Protein AF-A0AAW2C1P3-F1 (afdb_monomer_lite)

Secondary structure (DSSP, 8-state):
--SSSHHHHHHHHHTT--TT-HHHHHS-HHHHHHHHHT-----STT---HHHHHHHHHHHHHHHHHHHHHH-----TTHHHHHHHHT-EEEEES-HHHHHHHH-TTS--TTTHHHHHHHHHHHTTSSSEEEEE--TTT-HHHHHHHHHHTT-SSS----SS--TTTHHHHHHHHTT--------------

Structure (mmCIF, N/CA/C/O backbone):
data_AF-A0AAW2C1P3-F1
#
_entry.id   AF-A0AAW2C1P3-F1
#
loop_
_atom_site.group_PDB
_atom_site.id
_atom_site.type_symbol
_atom_site.label_atom_id
_atom_site.label_alt_id
_atom_site.label_comp_id
_atom_site.label_asym_id
_atom_site.label_entity_id
_atom_site.label_seq_id
_atom_site.pdbx_PDB_ins_code
_atom_site.Cartn_x
_atom_site.Cartn_y
_atom_site.Cartn_z
_atom_site.occupancy
_atom_site.B_iso_or_equiv
_atom_site.auth_seq_id
_atom_site.auth_comp_id
_atom_site.auth_asym_id
_atom_site.auth_atom_id
_atom_site.pdbx_PDB_model_num
ATOM 1 N N . MET A 1 1 ? 9.027 -5.513 -26.463 1.00 64.00 1 MET A N 1
ATOM 2 C CA . MET A 1 1 ? 7.803 -4.669 -26.302 1.00 64.00 1 MET A CA 1
ATOM 3 C C . MET A 1 1 ? 7.520 -4.222 -24.870 1.00 64.00 1 MET A C 1
ATOM 5 O O . MET A 1 1 ? 7.125 -3.085 -24.721 1.00 64.00 1 MET A O 1
ATOM 9 N N . LEU A 1 2 ? 7.693 -5.054 -23.832 1.00 79.31 2 LEU A N 1
ATOM 10 C CA . LEU A 1 2 ? 7.600 -4.607 -22.422 1.00 79.31 2 LEU A CA 1
ATOM 11 C C . LEU A 1 2 ? 8.840 -3.821 -21.956 1.00 79.31 2 LEU A C 1
ATOM 13 O O . LEU A 1 2 ? 8.875 -3.256 -20.872 1.00 79.31 2 LEU A O 1
ATOM 17 N N . ARG A 1 3 ? 9.898 -3.835 -22.764 1.00 84.75 3 ARG A N 1
ATOM 18 C CA . ARG A 1 3 ? 11.219 -3.323 -22.412 1.00 84.75 3 ARG A CA 1
ATOM 19 C C . ARG A 1 3 ? 11.803 -2.436 -23.498 1.00 84.75 3 ARG A C 1
ATOM 21 O O . ARG A 1 3 ? 12.314 -1.365 -23.209 1.00 84.75 3 ARG A O 1
ATOM 28 N N . ASP A 1 4 ? 11.689 -2.885 -24.745 1.00 80.31 4 ASP A N 1
ATOM 29 C CA . ASP A 1 4 ? 12.522 -2.361 -25.834 1.00 80.31 4 ASP A CA 1
ATOM 30 C C . ASP A 1 4 ? 11.831 -1.316 -26.721 1.00 80.31 4 ASP A C 1
ATOM 32 O O . ASP A 1 4 ? 12.511 -0.673 -27.519 1.00 80.31 4 ASP A O 1
ATOM 36 N N . CYS A 1 5 ? 10.507 -1.128 -26.611 1.00 83.44 5 CYS A N 1
ATOM 37 C CA . CYS A 1 5 ? 9.832 -0.063 -27.363 1.00 83.44 5 CYS A CA 1
ATOM 38 C C . CYS A 1 5 ? 10.083 1.303 -26.711 1.00 83.44 5 CYS A C 1
ATOM 40 O O . CYS A 1 5 ? 10.332 1.376 -25.508 1.00 83.44 5 CYS A O 1
ATOM 42 N N . SER A 1 6 ? 10.006 2.375 -27.504 1.00 81.38 6 SER A N 1
ATOM 43 C CA . SER A 1 6 ? 10.270 3.754 -27.062 1.00 81.38 6 SER A CA 1
ATOM 44 C C . SER A 1 6 ? 9.489 4.122 -25.800 1.00 81.38 6 SER A C 1
ATOM 46 O O . SER A 1 6 ? 10.079 4.566 -24.822 1.00 81.38 6 SER A O 1
ATOM 48 N N . GLU A 1 7 ? 8.188 3.838 -25.780 1.00 80.25 7 GLU A N 1
ATOM 49 C CA . GLU A 1 7 ? 7.315 4.107 -24.631 1.00 80.25 7 GLU A CA 1
ATOM 50 C C . GLU A 1 7 ? 7.774 3.375 -23.360 1.00 80.25 7 GLU A C 1
ATOM 52 O O . GLU A 1 7 ? 7.882 3.976 -22.293 1.00 80.25 7 GLU A O 1
ATOM 57 N N . SER A 1 8 ? 8.088 2.078 -23.458 1.00 85.25 8 SER A N 1
ATOM 58 C CA . SER A 1 8 ? 8.571 1.306 -22.309 1.00 85.25 8 SER A CA 1
ATOM 59 C C . SER A 1 8 ? 9.936 1.787 -21.833 1.00 85.25 8 SER A C 1
ATOM 61 O O . SER A 1 8 ? 10.147 1.870 -20.628 1.00 85.25 8 SER A O 1
ATOM 63 N N . LYS A 1 9 ? 10.852 2.133 -22.744 1.00 86.69 9 LYS A N 1
ATOM 64 C CA . LYS A 1 9 ? 12.176 2.667 -22.392 1.00 86.69 9 LYS A CA 1
ATOM 65 C C . LYS A 1 9 ? 12.064 3.952 -21.577 1.00 86.69 9 LYS A C 1
ATOM 67 O O . LYS A 1 9 ? 12.724 4.068 -20.547 1.00 86.69 9 LYS A O 1
ATOM 72 N N . GLU A 1 10 ? 11.185 4.868 -21.981 1.00 83.69 10 GLU A N 1
ATOM 73 C CA . GLU A 1 10 ? 10.928 6.089 -21.212 1.00 83.69 10 GLU A CA 1
ATOM 74 C C . GLU A 1 10 ? 10.389 5.771 -19.814 1.00 83.69 10 GLU A C 1
ATOM 76 O O . GLU A 1 10 ? 10.850 6.353 -18.834 1.00 83.69 10 GLU A O 1
ATOM 81 N N . ILE A 1 11 ? 9.483 4.801 -19.677 1.00 86.81 11 ILE A N 1
ATOM 82 C CA . ILE A 1 11 ? 8.980 4.375 -18.361 1.00 86.81 11 ILE A CA 1
ATOM 83 C C . ILE A 1 11 ? 10.114 3.808 -17.496 1.00 86.81 11 ILE A C 1
ATOM 85 O O . ILE A 1 11 ? 10.250 4.196 -16.337 1.00 86.81 11 ILE A O 1
ATOM 89 N N . TRP A 1 12 ? 10.969 2.944 -18.048 1.00 91.50 12 TRP A N 1
ATOM 90 C CA . TRP A 1 12 ? 12.109 2.381 -17.315 1.00 91.50 12 TRP A CA 1
ATOM 91 C C . TRP A 1 12 ? 13.106 3.456 -16.864 1.00 91.50 12 TRP A C 1
ATOM 93 O O . TRP A 1 12 ? 13.603 3.387 -15.738 1.00 91.50 12 TRP A O 1
ATOM 103 N N . LYS A 1 13 ? 13.319 4.492 -17.680 1.00 89.19 13 LYS A N 1
ATOM 104 C CA . LYS A 1 13 ? 14.122 5.667 -17.316 1.00 89.19 13 LYS A CA 1
ATOM 105 C C . LYS A 1 13 ? 13.522 6.450 -16.155 1.00 89.19 13 LYS A C 1
ATOM 107 O O . LYS A 1 13 ? 14.242 6.769 -15.212 1.00 89.19 13 LYS A O 1
ATOM 112 N N . HIS A 1 14 ? 12.212 6.693 -16.163 1.00 87.38 14 HIS A N 1
ATOM 113 C CA . HIS A 1 14 ? 11.527 7.338 -15.036 1.00 87.38 14 HIS A CA 1
ATOM 114 C C . HIS A 1 14 ? 11.576 6.499 -13.749 1.00 87.38 14 HIS A C 1
ATOM 116 O O . HIS A 1 14 ? 11.534 7.052 -12.654 1.00 87.38 14 HIS A O 1
ATOM 122 N N . LEU A 1 15 ? 11.702 5.173 -13.864 1.00 88.12 15 LEU A N 1
ATOM 123 C CA . LEU A 1 15 ? 11.886 4.258 -12.732 1.00 88.12 15 LEU A CA 1
ATOM 124 C C . LEU A 1 15 ? 13.350 4.138 -12.263 1.00 88.12 15 LEU A C 1
ATOM 126 O O . LEU A 1 15 ? 13.630 3.357 -11.353 1.00 88.12 15 LEU A O 1
ATOM 130 N N . GLY A 1 16 ? 14.271 4.917 -12.841 1.00 88.44 16 GLY A N 1
ATOM 131 C CA . GLY A 1 16 ? 15.668 5.005 -12.411 1.00 88.44 16 GLY A CA 1
ATOM 132 C C . GLY A 1 16 ? 16.636 4.084 -13.155 1.00 88.44 16 GLY A C 1
ATOM 133 O O . GLY A 1 16 ? 17.771 3.925 -12.711 1.00 88.44 16 GLY A O 1
ATOM 134 N N . ILE A 1 17 ? 16.227 3.474 -14.273 1.00 91.31 17 ILE A N 1
ATOM 135 C CA . ILE A 1 17 ? 17.124 2.678 -15.121 1.00 91.31 17 ILE A CA 1
ATOM 136 C C . ILE A 1 17 ? 17.737 3.573 -16.210 1.00 91.31 17 ILE A C 1
ATOM 138 O O . ILE A 1 17 ? 17.000 4.057 -17.069 1.00 91.31 17 ILE A O 1
ATOM 142 N N . PRO A 1 18 ? 19.068 3.780 -16.233 1.00 86.62 18 PRO A N 1
ATOM 143 C CA . PRO A 1 18 ? 19.718 4.568 -17.278 1.00 86.62 18 PRO A CA 1
ATOM 144 C C . PRO A 1 18 ? 19.485 3.961 -18.664 1.00 86.62 18 PRO A C 1
ATOM 146 O O . PRO A 1 18 ? 19.516 2.737 -18.819 1.00 86.62 18 PRO A O 1
ATOM 149 N N . MET A 1 19 ? 19.291 4.804 -19.679 1.00 82.44 19 MET A N 1
ATOM 150 C CA . MET A 1 19 ? 19.052 4.352 -21.058 1.00 82.44 19 MET A CA 1
ATOM 151 C C . MET A 1 19 ? 20.266 3.622 -21.643 1.00 82.44 19 MET A C 1
ATOM 153 O O . MET A 1 19 ? 20.125 2.773 -22.522 1.00 82.44 19 MET A O 1
ATOM 157 N N . GLU A 1 20 ? 21.451 3.910 -21.113 1.00 82.75 20 GLU A N 1
ATOM 158 C CA . GLU A 1 20 ? 22.727 3.304 -21.480 1.00 82.75 20 GLU A CA 1
ATOM 159 C C . GLU A 1 20 ? 22.923 1.921 -20.839 1.00 82.75 20 GLU A C 1
ATOM 161 O O . GLU A 1 20 ? 23.919 1.250 -21.116 1.00 82.75 20 GLU A O 1
ATOM 166 N N . ASN A 1 21 ? 21.997 1.463 -19.984 1.00 84.50 21 ASN A N 1
ATOM 167 C CA . ASN A 1 21 ? 22.099 0.167 -19.321 1.00 84.50 21 ASN A CA 1
ATOM 168 C C . ASN A 1 21 ? 21.859 -0.985 -20.308 1.00 84.50 21 ASN A C 1
ATOM 170 O O . ASN A 1 21 ? 20.784 -1.591 -20.367 1.00 84.50 21 ASN A O 1
ATOM 174 N N . SER A 1 22 ? 22.909 -1.310 -21.061 1.00 80.31 22 SER A N 1
ATOM 175 C CA . SER A 1 22 ? 22.908 -2.358 -22.076 1.00 80.31 22 SER A CA 1
ATOM 176 C C . SER A 1 22 ? 22.446 -3.693 -21.499 1.00 80.31 22 SER A C 1
ATOM 178 O O . SER A 1 22 ? 21.582 -4.343 -22.079 1.00 80.31 22 SER A O 1
ATOM 180 N N . SER A 1 23 ? 22.917 -4.070 -20.305 1.00 84.69 23 SER A N 1
ATOM 181 C CA . SER A 1 23 ? 22.533 -5.336 -19.663 1.00 84.69 23 SER A CA 1
ATOM 182 C C . SER A 1 23 ? 21.023 -5.445 -19.409 1.00 84.69 23 SER A C 1
ATOM 184 O O . SER A 1 23 ? 20.433 -6.521 -19.547 1.00 84.69 23 SER A O 1
ATOM 186 N N . PHE A 1 24 ? 20.373 -4.321 -19.093 1.00 88.56 24 PHE A N 1
ATOM 187 C CA . PHE A 1 24 ? 18.939 -4.283 -18.861 1.00 88.56 24 PHE A CA 1
ATOM 188 C C . PHE A 1 24 ? 18.173 -4.463 -20.169 1.00 88.56 24 PHE A C 1
ATOM 190 O O . PHE A 1 24 ? 17.288 -5.309 -20.223 1.00 88.56 24 PHE A O 1
ATOM 197 N N . PHE A 1 25 ? 18.530 -3.723 -21.223 1.00 88.62 25 PHE A N 1
ATOM 198 C CA . PHE A 1 25 ? 17.775 -3.703 -22.483 1.00 88.62 25 PHE A CA 1
ATOM 199 C C . PHE A 1 25 ? 18.151 -4.807 -23.484 1.00 88.62 25 PHE A C 1
ATOM 201 O O . PHE A 1 25 ? 17.378 -5.057 -24.405 1.00 88.62 25 PHE A O 1
ATOM 208 N N . SER A 1 26 ? 19.293 -5.482 -23.320 1.00 86.19 26 SER A N 1
ATOM 209 C CA . SER A 1 26 ? 19.779 -6.495 -24.276 1.00 86.19 26 SER A CA 1
ATOM 210 C C . SER A 1 26 ? 19.689 -7.946 -23.791 1.00 86.19 26 SER A C 1
ATOM 212 O O . SER A 1 26 ? 19.782 -8.853 -24.612 1.00 86.19 26 SER A O 1
ATOM 214 N N . SER A 1 27 ? 19.476 -8.192 -22.492 1.00 87.19 27 SER A N 1
ATOM 215 C CA . SER A 1 27 ? 19.386 -9.557 -21.942 1.00 87.19 27 SER A CA 1
ATOM 216 C C . SER A 1 27 ? 18.190 -10.340 -22.496 1.00 87.19 27 SER A C 1
ATOM 218 O O . SER A 1 27 ? 17.183 -9.754 -22.899 1.00 87.19 27 SER A O 1
ATOM 220 N N . ASP A 1 28 ? 18.248 -11.671 -22.495 1.00 91.38 28 ASP A N 1
ATOM 221 C CA . ASP A 1 28 ? 17.075 -12.481 -22.825 1.00 91.38 28 ASP A CA 1
ATOM 222 C C . ASP A 1 28 ? 15.962 -12.301 -21.774 1.00 91.38 28 ASP A C 1
ATOM 224 O O . ASP A 1 28 ? 16.207 -11.892 -20.636 1.00 91.38 28 ASP A O 1
ATOM 228 N N . LEU A 1 29 ? 14.714 -12.577 -22.164 1.00 86.88 29 LEU A N 1
ATOM 229 C CA . LEU A 1 29 ? 13.544 -12.312 -21.322 1.00 86.88 29 LEU A CA 1
ATOM 230 C C . LEU A 1 29 ? 13.585 -13.081 -19.994 1.00 86.88 29 LEU A C 1
ATOM 232 O O . LEU A 1 29 ? 13.185 -12.531 -18.967 1.00 86.88 29 LEU A O 1
ATOM 236 N N . HIS A 1 30 ? 14.052 -14.331 -20.009 1.00 89.19 30 HIS A N 1
ATOM 237 C CA . HIS A 1 30 ? 14.067 -15.178 -18.821 1.00 89.19 30 HIS A CA 1
ATOM 238 C C . HIS A 1 30 ? 15.084 -14.655 -17.806 1.00 89.19 30 HIS A C 1
ATOM 240 O O . HIS A 1 30 ? 14.726 -14.366 -16.663 1.00 89.19 30 HIS A O 1
ATOM 246 N N . THR A 1 31 ? 16.321 -14.425 -18.243 1.00 90.12 31 THR A N 1
ATOM 247 C CA . THR A 1 31 ? 17.377 -13.821 -17.423 1.00 90.12 31 THR A CA 1
ATOM 248 C C . THR A 1 31 ? 16.970 -12.437 -16.921 1.00 90.12 31 THR A C 1
ATOM 250 O O . THR A 1 31 ? 17.190 -12.101 -15.756 1.00 90.12 31 THR A O 1
ATOM 253 N N . TRP A 1 32 ? 16.329 -11.631 -17.771 1.00 92.94 32 TRP A N 1
ATOM 254 C CA . TRP A 1 32 ? 15.865 -10.293 -17.412 1.00 92.94 32 TRP A CA 1
ATOM 255 C C . TRP A 1 32 ? 14.810 -10.316 -16.303 1.00 92.94 32 TRP A C 1
ATOM 257 O O . TRP A 1 32 ? 14.924 -9.550 -15.343 1.00 92.94 32 TRP A O 1
ATOM 267 N N . LEU A 1 33 ? 13.810 -11.196 -16.397 1.00 91.19 33 LEU A N 1
ATOM 268 C CA . LEU A 1 33 ? 12.781 -11.342 -15.365 1.00 91.19 33 LEU A CA 1
ATOM 269 C C . LEU A 1 33 ? 13.384 -11.848 -14.054 1.00 91.19 33 LEU A C 1
ATOM 271 O O . LEU A 1 33 ? 13.194 -11.211 -13.019 1.00 91.19 33 LEU A O 1
ATOM 275 N N . THR A 1 34 ? 14.156 -12.934 -14.098 1.00 91.38 34 THR A N 1
ATOM 276 C CA . THR A 1 34 ? 14.734 -13.567 -12.904 1.00 91.38 34 THR A CA 1
ATOM 277 C C . THR A 1 34 ? 15.647 -12.605 -12.145 1.00 91.38 34 THR A C 1
ATOM 279 O O . THR A 1 34 ? 15.490 -12.409 -10.938 1.00 91.38 34 THR A O 1
ATOM 282 N N . ASN A 1 35 ? 16.541 -11.913 -12.855 1.00 90.38 35 ASN A N 1
ATOM 283 C CA . ASN A 1 35 ? 17.495 -10.999 -12.230 1.00 90.38 35 ASN A CA 1
ATOM 284 C C . ASN A 1 35 ? 16.830 -9.771 -11.605 1.00 90.38 35 ASN A C 1
ATOM 286 O O . ASN A 1 35 ? 17.317 -9.257 -10.601 1.00 90.38 35 ASN A O 1
ATOM 290 N N . ASN A 1 36 ? 15.750 -9.256 -12.191 1.00 92.25 36 ASN A N 1
ATOM 291 C CA . ASN A 1 36 ? 15.087 -8.063 -11.667 1.00 92.25 36 ASN A CA 1
ATOM 292 C C . ASN A 1 36 ? 14.041 -8.390 -10.594 1.00 92.25 36 ASN A C 1
ATOM 294 O O . ASN A 1 36 ? 13.917 -7.633 -9.632 1.00 92.25 36 ASN A O 1
ATOM 298 N N . ALA A 1 37 ? 13.367 -9.538 -10.687 1.00 91.25 37 ALA A N 1
ATOM 299 C CA . ALA A 1 37 ? 12.419 -10.006 -9.675 1.00 91.25 37 ALA A CA 1
ATOM 300 C C . ALA A 1 37 ? 13.095 -10.456 -8.363 1.00 91.25 37 ALA A C 1
ATOM 302 O O . ALA A 1 37 ? 12.446 -10.487 -7.320 1.00 91.25 37 ALA A O 1
ATOM 303 N N . ALA A 1 38 ? 14.396 -10.762 -8.380 1.00 90.69 38 ALA A N 1
ATOM 304 C CA . ALA A 1 38 ? 15.151 -11.151 -7.184 1.00 90.69 38 ALA A CA 1
ATOM 305 C C . ALA A 1 38 ? 15.861 -9.978 -6.471 1.00 90.69 38 ALA A C 1
ATOM 307 O O . ALA A 1 38 ? 16.371 -10.132 -5.361 1.00 90.69 38 ALA A O 1
ATOM 308 N N . LYS A 1 39 ? 15.910 -8.788 -7.079 1.00 89.25 39 LYS A N 1
ATOM 309 C CA . LYS A 1 39 ? 16.684 -7.644 -6.567 1.00 89.25 39 LYS A CA 1
ATOM 310 C C . LYS A 1 39 ? 15.947 -6.902 -5.446 1.00 89.25 39 LYS A C 1
ATOM 312 O O . LYS A 1 39 ? 14.962 -6.204 -5.679 1.00 89.25 39 LYS A O 1
ATOM 317 N N . ASN A 1 40 ? 16.487 -6.977 -4.229 1.00 90.31 40 ASN A N 1
ATOM 318 C CA . ASN A 1 40 ? 15.988 -6.249 -3.050 1.00 90.31 40 ASN A CA 1
ATOM 319 C C . ASN A 1 40 ? 16.476 -4.790 -2.941 1.00 90.31 40 ASN A C 1
ATOM 321 O O . ASN A 1 40 ? 16.152 -4.110 -1.974 1.00 90.31 40 ASN A O 1
ATOM 325 N N . GLN A 1 41 ? 17.253 -4.299 -3.906 1.00 90.56 41 GLN A N 1
ATOM 326 C CA . GLN A 1 41 ? 17.814 -2.949 -3.870 1.00 90.56 41 GLN A CA 1
ATOM 327 C C . GLN A 1 41 ? 16.737 -1.870 -4.042 1.00 90.56 41 GLN A C 1
ATOM 329 O O . GLN A 1 41 ? 15.812 -2.040 -4.830 1.00 90.56 41 GLN A O 1
ATOM 334 N N . VAL A 1 42 ? 16.888 -0.730 -3.369 1.00 89.69 42 VAL A N 1
ATOM 335 C CA . VAL A 1 42 ? 16.104 0.485 -3.636 1.00 89.69 42 VAL A CA 1
ATOM 336 C C . VAL A 1 42 ? 16.862 1.329 -4.666 1.00 89.69 42 VAL A C 1
ATOM 338 O O . VAL A 1 42 ? 17.983 1.750 -4.397 1.00 89.69 42 VAL A O 1
ATOM 341 N N . ILE A 1 43 ? 16.289 1.525 -5.860 1.00 87.81 43 ILE A N 1
ATOM 342 C CA . ILE A 1 43 ? 16.936 2.287 -6.951 1.00 87.81 43 ILE A CA 1
ATOM 343 C C . ILE A 1 43 ? 16.705 3.794 -6.798 1.00 87.81 43 ILE A C 1
ATOM 345 O O . ILE A 1 43 ? 17.635 4.580 -6.944 1.00 87.81 43 ILE A O 1
ATOM 349 N N . LEU A 1 44 ? 15.471 4.197 -6.493 1.00 85.06 44 LEU A N 1
ATOM 350 C CA . LEU A 1 44 ? 15.092 5.594 -6.286 1.00 85.06 44 LEU A CA 1
ATOM 351 C C . LEU A 1 44 ? 14.786 5.839 -4.809 1.00 85.06 44 LEU A C 1
ATOM 353 O O . LEU A 1 44 ? 14.114 5.034 -4.165 1.00 85.06 44 LEU A O 1
ATOM 357 N N . HIS A 1 45 ? 15.248 6.969 -4.275 1.00 80.81 45 HIS A N 1
ATOM 358 C CA . HIS A 1 45 ? 14.969 7.363 -2.895 1.00 80.81 45 HIS A CA 1
ATOM 359 C C . HIS A 1 45 ? 13.449 7.439 -2.647 1.00 80.81 45 HIS A C 1
ATOM 361 O O . HIS A 1 45 ? 12.714 7.953 -3.488 1.00 80.81 45 HIS A O 1
ATOM 367 N N . ASN A 1 46 ? 12.967 6.937 -1.504 1.00 77.00 46 ASN A N 1
ATOM 368 C CA . ASN A 1 46 ? 11.536 6.819 -1.163 1.00 77.00 46 ASN A CA 1
ATOM 369 C C . ASN A 1 46 ? 10.701 5.891 -2.079 1.00 77.00 46 ASN A C 1
ATOM 371 O O . ASN A 1 46 ? 9.477 6.053 -2.175 1.00 77.00 46 ASN A O 1
ATOM 375 N N . HIS A 1 47 ? 11.320 4.934 -2.781 1.00 77.44 47 HIS A N 1
ATOM 376 C CA . HIS A 1 47 ? 10.611 3.872 -3.510 1.00 77.44 47 HIS A CA 1
ATOM 377 C C . HIS A 1 47 ? 10.712 2.513 -2.790 1.00 77.44 47 HIS A C 1
ATOM 379 O O . HIS A 1 47 ? 11.694 2.264 -2.089 1.00 77.44 47 HIS A O 1
ATOM 385 N N . PRO A 1 48 ? 9.731 1.605 -2.984 1.00 84.38 48 PRO A N 1
ATOM 386 C CA . PRO A 1 48 ? 9.837 0.219 -2.529 1.00 84.38 48 PRO A CA 1
ATOM 387 C C . PRO A 1 48 ? 11.038 -0.518 -3.152 1.00 84.38 48 PRO A C 1
ATOM 389 O O . PRO A 1 48 ? 11.572 -0.068 -4.173 1.00 84.38 48 PRO A O 1
ATOM 392 N N . PRO A 1 49 ? 11.430 -1.688 -2.605 1.00 89.00 49 PRO A N 1
ATOM 393 C CA . PRO A 1 49 ? 12.457 -2.538 -3.204 1.00 89.00 49 PRO A CA 1
ATOM 394 C C . PRO A 1 49 ? 12.188 -2.817 -4.686 1.00 89.00 49 PRO A C 1
ATOM 396 O O . PRO A 1 49 ? 11.043 -3.046 -5.088 1.00 89.00 49 PRO A O 1
ATOM 399 N N . TRP A 1 50 ? 13.251 -2.848 -5.490 1.00 92.56 50 TRP A N 1
ATOM 400 C CA . TRP A 1 50 ? 13.180 -2.931 -6.948 1.00 92.56 50 TRP A CA 1
ATOM 401 C C . TRP A 1 50 ? 12.333 -4.096 -7.433 1.00 92.56 50 TRP A C 1
ATOM 403 O O . TRP A 1 50 ? 11.508 -3.890 -8.311 1.00 92.56 50 TRP A O 1
ATOM 413 N N . LYS A 1 51 ? 12.446 -5.283 -6.831 1.00 88.88 51 LYS A N 1
ATOM 414 C CA . LYS A 1 51 ? 11.604 -6.433 -7.188 1.00 88.88 51 LYS A CA 1
ATOM 415 C C . LYS A 1 51 ? 10.103 -6.125 -7.183 1.00 88.88 51 LYS A C 1
ATOM 417 O O . LYS A 1 51 ? 9.377 -6.618 -8.039 1.00 88.88 51 LYS A O 1
ATOM 422 N N . ILE A 1 52 ? 9.636 -5.292 -6.251 1.00 86.25 52 ILE A N 1
ATOM 423 C CA . ILE A 1 52 ? 8.224 -4.912 -6.147 1.00 86.25 52 ILE A CA 1
ATOM 424 C C . ILE A 1 52 ? 7.881 -3.951 -7.281 1.00 86.25 52 ILE A C 1
ATOM 426 O O . ILE A 1 52 ? 6.931 -4.193 -8.024 1.00 86.25 52 ILE A O 1
ATOM 430 N N . VAL A 1 53 ? 8.686 -2.899 -7.447 1.00 87.69 53 VAL A N 1
ATOM 431 C CA . VAL A 1 53 ? 8.507 -1.886 -8.499 1.00 87.69 53 VAL A CA 1
ATOM 432 C C . VAL A 1 53 ? 8.549 -2.526 -9.888 1.00 87.69 53 VAL A C 1
ATOM 434 O O . VAL A 1 53 ? 7.681 -2.269 -10.717 1.00 87.69 53 VAL A O 1
ATOM 437 N N . PHE A 1 54 ? 9.519 -3.406 -10.120 1.00 92.56 54 PHE A N 1
ATOM 438 C CA . PHE A 1 54 ? 9.733 -4.126 -11.365 1.00 92.56 54 PHE A CA 1
ATOM 439 C C . PHE A 1 54 ? 8.536 -4.999 -11.735 1.00 92.56 54 PHE A C 1
ATOM 441 O O . PHE A 1 54 ? 8.015 -4.874 -12.841 1.00 92.56 54 PHE A O 1
ATOM 448 N N . MET A 1 55 ? 8.062 -5.845 -10.814 1.00 89.19 55 MET A N 1
ATOM 449 C CA . MET A 1 55 ? 6.931 -6.736 -11.090 1.00 89.19 55 MET A CA 1
ATOM 450 C C . MET A 1 55 ? 5.653 -5.954 -11.412 1.00 89.19 55 MET A C 1
ATOM 452 O O . MET A 1 55 ? 4.936 -6.304 -12.352 1.00 89.19 55 MET A O 1
ATOM 456 N N . HIS A 1 56 ? 5.405 -4.849 -10.702 1.00 84.94 56 HIS A N 1
ATOM 457 C CA . HIS A 1 56 ? 4.271 -3.969 -10.992 1.00 84.94 56 HIS A CA 1
ATOM 458 C C . HIS A 1 56 ? 4.424 -3.257 -12.340 1.00 84.94 56 HIS A C 1
ATOM 460 O O . HIS A 1 56 ? 3.464 -3.194 -13.107 1.00 84.94 56 HIS A O 1
ATOM 466 N N . ALA A 1 57 ? 5.622 -2.763 -12.664 1.00 88.75 57 ALA A N 1
ATOM 467 C CA . ALA A 1 57 ? 5.903 -2.126 -13.946 1.00 88.75 57 ALA A CA 1
ATOM 468 C C . ALA A 1 57 ? 5.703 -3.097 -15.120 1.00 88.75 57 ALA A C 1
ATOM 470 O O . ALA A 1 57 ? 5.026 -2.748 -16.086 1.00 88.75 57 ALA A O 1
ATOM 471 N N . VAL A 1 58 ? 6.205 -4.335 -15.023 1.00 88.75 58 VAL A N 1
ATOM 472 C CA . VAL A 1 58 ? 5.994 -5.380 -16.043 1.00 88.75 58 VAL A CA 1
ATOM 473 C C . VAL A 1 58 ? 4.504 -5.668 -16.232 1.00 88.75 58 VAL A C 1
ATOM 475 O O . VAL A 1 58 ? 4.026 -5.695 -17.369 1.00 88.75 58 VAL A O 1
ATOM 478 N N . TRP A 1 59 ? 3.755 -5.841 -15.138 1.00 83.94 59 TRP A N 1
ATOM 479 C CA . TRP A 1 59 ? 2.316 -6.095 -15.201 1.00 83.94 59 TRP A CA 1
ATOM 480 C C . TRP A 1 59 ? 1.543 -4.930 -15.831 1.00 83.94 59 TRP A C 1
ATOM 482 O O . TRP A 1 59 ? 0.705 -5.154 -16.705 1.00 83.94 59 TRP A O 1
ATOM 492 N N . LEU A 1 60 ? 1.842 -3.684 -15.451 1.00 80.75 60 LEU A N 1
ATOM 493 C CA . LEU A 1 60 ? 1.154 -2.502 -15.981 1.00 80.75 60 LEU A CA 1
ATOM 494 C C . LEU A 1 60 ? 1.491 -2.240 -17.448 1.00 80.75 60 LEU A C 1
ATOM 496 O O . LEU A 1 60 ? 0.587 -1.924 -18.222 1.00 80.75 60 LEU A O 1
ATOM 500 N N . LEU A 1 61 ? 2.740 -2.462 -17.859 1.00 84.81 61 LEU A N 1
ATOM 501 C CA . LEU A 1 61 ? 3.138 -2.419 -19.266 1.00 84.81 61 LEU A CA 1
ATOM 502 C C . LEU A 1 61 ? 2.390 -3.476 -20.084 1.00 84.81 61 LEU A C 1
ATOM 504 O O . LEU A 1 61 ? 1.837 -3.161 -21.137 1.00 84.81 61 LEU A O 1
ATOM 508 N N . TRP A 1 62 ? 2.305 -4.713 -19.588 1.00 86.00 62 TRP A N 1
ATOM 509 C CA . TRP A 1 62 ? 1.545 -5.778 -20.248 1.00 86.00 62 TRP A CA 1
ATOM 510 C C . TRP A 1 62 ? 0.056 -5.438 -20.344 1.00 86.00 62 TRP A C 1
ATOM 512 O O . TRP A 1 62 ? -0.541 -5.523 -21.420 1.00 86.00 62 TRP A O 1
ATOM 522 N N . LYS A 1 63 ? -0.535 -4.967 -19.243 1.00 76.56 63 LYS A N 1
ATOM 523 C CA . LYS A 1 63 ? -1.943 -4.575 -19.174 1.00 76.56 63 LYS A CA 1
ATOM 524 C C . LYS A 1 63 ? -2.258 -3.423 -20.126 1.00 76.56 63 LYS A C 1
ATOM 526 O O . LYS A 1 63 ? -3.266 -3.488 -20.825 1.00 76.56 63 LYS A O 1
ATOM 531 N N . GLN A 1 64 ? -1.402 -2.402 -20.198 1.00 76.94 64 GLN A N 1
ATOM 532 C CA . GLN A 1 64 ? -1.559 -1.286 -21.134 1.00 76.94 64 GLN A CA 1
ATOM 533 C C . GLN A 1 64 ? -1.532 -1.769 -22.584 1.00 76.94 64 GLN A C 1
ATOM 535 O O . GLN A 1 64 ? -2.376 -1.355 -23.378 1.00 76.94 64 GLN A O 1
ATOM 540 N N . ARG A 1 65 ? -0.614 -2.678 -22.931 1.00 74.38 65 ARG A N 1
ATOM 541 C CA . ARG A 1 65 ? -0.538 -3.225 -24.292 1.00 74.38 65 ARG A CA 1
ATOM 542 C C . ARG A 1 65 ? -1.769 -4.035 -24.664 1.00 74.38 65 ARG A C 1
ATOM 544 O O . ARG A 1 65 ? -2.301 -3.851 -25.753 1.00 74.38 65 ARG A O 1
ATOM 551 N N . ASN A 1 66 ? -2.251 -4.880 -23.763 1.00 73.44 66 ASN A N 1
ATOM 552 C CA . ASN A 1 66 ? -3.479 -5.626 -24.012 1.00 73.44 66 ASN A CA 1
ATOM 553 C C . ASN A 1 66 ? -4.673 -4.686 -24.146 1.00 73.44 66 ASN A C 1
ATOM 555 O O . ASN A 1 66 ? -5.481 -4.845 -25.053 1.00 73.44 66 ASN A O 1
ATOM 559 N N . LYS A 1 67 ? -4.749 -3.644 -23.316 1.00 71.88 67 LYS A N 1
ATOM 560 C CA . LYS A 1 67 ? -5.794 -2.628 -23.441 1.00 71.88 67 LYS A CA 1
ATOM 561 C C . LYS A 1 67 ? -5.752 -1.921 -24.802 1.00 71.88 67 LYS A C 1
ATOM 563 O O . LYS A 1 67 ? -6.796 -1.735 -25.414 1.00 71.88 67 LYS A O 1
ATOM 568 N N . PHE A 1 68 ? -4.565 -1.592 -25.311 1.00 67.19 68 PHE A N 1
ATOM 569 C CA . PHE A 1 68 ? -4.401 -1.019 -26.651 1.00 67.19 68 PHE A CA 1
ATOM 570 C C . PHE A 1 68 ? -4.885 -1.973 -27.757 1.00 67.19 68 PHE A C 1
ATOM 572 O O . PHE A 1 68 ? -5.628 -1.556 -28.639 1.00 67.19 68 PHE A O 1
ATOM 579 N N . ILE A 1 69 ? -4.513 -3.257 -27.678 1.00 64.62 69 ILE A N 1
ATOM 580 C CA . ILE A 1 69 ? -4.873 -4.280 -28.675 1.00 64.62 69 ILE A CA 1
ATOM 581 C C . ILE A 1 69 ? -6.381 -4.576 -28.674 1.00 64.62 69 ILE A C 1
ATOM 583 O O . ILE A 1 69 ? -6.967 -4.734 -29.740 1.00 64.62 69 ILE A O 1
ATOM 587 N N . PHE A 1 70 ? -7.013 -4.646 -27.499 1.00 66.12 70 PHE A N 1
ATOM 588 C CA . PHE A 1 70 ? -8.398 -5.115 -27.363 1.00 66.12 70 PHE A CA 1
ATOM 589 C C . PHE A 1 70 ? -9.445 -3.999 -27.232 1.00 66.12 70 PHE A C 1
ATOM 591 O O . PHE A 1 70 ? -10.628 -4.275 -27.398 1.00 66.12 70 PHE A O 1
ATOM 598 N N . GLN A 1 71 ? -9.051 -2.764 -26.898 1.00 61.41 71 GLN A N 1
ATOM 599 C CA . GLN A 1 71 ? -9.989 -1.670 -26.583 1.00 61.41 71 GLN A CA 1
ATOM 600 C C . GLN A 1 71 ? -9.685 -0.353 -27.322 1.00 61.41 71 GLN A C 1
ATOM 602 O O . GLN A 1 71 ? -10.304 0.662 -27.008 1.00 61.41 71 GLN A O 1
ATOM 607 N N . SER A 1 72 ? -8.730 -0.345 -28.268 1.00 53.97 72 SER A N 1
ATOM 608 C CA . SER A 1 72 ? -8.371 0.812 -29.117 1.00 53.97 72 SER A CA 1
ATOM 609 C C . SER A 1 72 ? -8.230 2.146 -28.360 1.00 53.97 72 SER A C 1
ATOM 611 O O . SER A 1 72 ? -8.701 3.186 -28.815 1.00 53.97 72 SER A O 1
ATOM 613 N N . SER A 1 73 ? -7.625 2.127 -27.169 1.00 55.59 73 SER A N 1
ATOM 614 C CA . SER A 1 73 ? -7.417 3.322 -26.338 1.00 55.59 73 SER A CA 1
ATOM 615 C C . SER A 1 73 ? -5.959 3.795 -26.388 1.00 55.59 73 SER A C 1
ATOM 617 O O . SER A 1 73 ? -5.059 2.969 -26.243 1.00 55.59 73 SER A O 1
ATOM 619 N N . ASN A 1 74 ? -5.730 5.106 -26.536 1.00 57.91 74 ASN A N 1
ATOM 620 C CA . ASN A 1 74 ? -4.399 5.730 -26.648 1.00 57.91 74 ASN A CA 1
ATOM 621 C C . ASN A 1 74 ? -3.497 5.539 -25.406 1.00 57.91 74 ASN A C 1
ATOM 623 O O . ASN A 1 74 ? -3.977 5.280 -24.299 1.00 57.91 74 ASN A O 1
ATOM 627 N N . SER A 1 75 ? -2.179 5.692 -25.611 1.00 55.25 75 SER A N 1
ATOM 628 C CA . SER A 1 75 ? -1.119 5.610 -24.589 1.00 55.25 75 SER A CA 1
ATOM 629 C C . SER A 1 75 ? -1.410 6.538 -23.399 1.00 55.25 75 SER A C 1
ATOM 631 O O . SER A 1 75 ? -1.749 7.702 -23.602 1.00 55.25 75 SER A O 1
ATOM 633 N N . ASN A 1 76 ? -1.309 6.035 -22.160 1.00 59.28 76 ASN A N 1
ATOM 634 C CA . ASN A 1 76 ? -1.527 6.846 -20.956 1.00 59.28 76 ASN A CA 1
ATOM 635 C C . ASN A 1 76 ? -0.191 7.471 -20.509 1.00 59.28 76 ASN A C 1
ATOM 637 O O . ASN A 1 76 ? 0.647 6.747 -19.963 1.00 59.28 76 ASN A O 1
A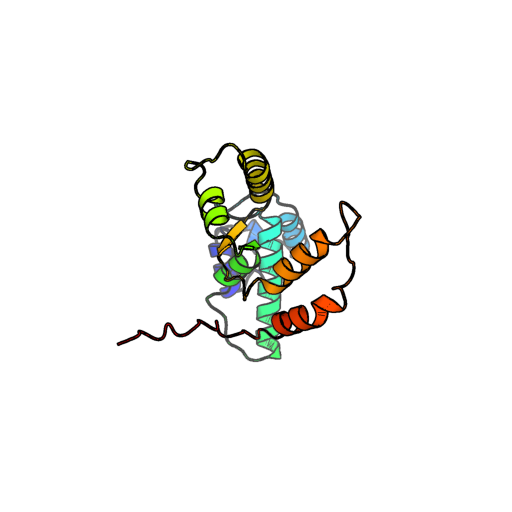TOM 641 N N . PRO A 1 77 ? 0.019 8.789 -20.677 1.00 60.72 77 PRO A N 1
ATOM 642 C CA . PRO A 1 77 ? 1.269 9.448 -20.291 1.00 60.72 77 PRO A CA 1
ATOM 643 C C . PRO A 1 77 ? 1.508 9.447 -18.770 1.00 60.72 77 PRO A C 1
ATOM 645 O O . PRO A 1 77 ? 2.636 9.630 -18.327 1.00 60.72 77 PRO A O 1
ATOM 648 N N . ASN A 1 78 ? 0.478 9.177 -17.959 1.00 64.06 78 ASN A N 1
ATOM 649 C CA . ASN A 1 78 ? 0.555 9.142 -16.496 1.00 64.06 78 ASN A CA 1
ATOM 650 C C . ASN A 1 78 ? 0.784 7.731 -15.930 1.00 64.06 78 ASN A C 1
ATOM 652 O O . ASN A 1 78 ? 0.563 7.502 -14.738 1.00 64.06 78 ASN A O 1
ATOM 656 N N . LEU A 1 79 ? 1.202 6.758 -16.750 1.00 62.69 79 LEU A N 1
ATOM 657 C CA . LEU A 1 79 ? 1.372 5.373 -16.297 1.00 62.69 79 LEU A CA 1
ATOM 658 C C . LEU A 1 79 ? 2.357 5.257 -15.125 1.00 62.69 79 LEU A C 1
ATOM 660 O O . LEU A 1 79 ? 2.098 4.506 -14.193 1.00 62.69 79 LEU A O 1
ATOM 664 N N . ALA A 1 80 ? 3.443 6.035 -15.126 1.00 56.44 80 ALA A N 1
ATOM 665 C CA . ALA A 1 80 ? 4.405 6.073 -14.022 1.00 56.44 80 ALA A CA 1
ATOM 666 C C . ALA A 1 80 ? 3.752 6.527 -12.703 1.00 56.44 80 ALA A C 1
ATOM 668 O O . ALA A 1 80 ? 3.937 5.890 -11.665 1.00 56.44 80 ALA A O 1
ATOM 669 N N . THR A 1 81 ? 2.915 7.565 -12.756 1.00 59.56 81 THR A N 1
ATOM 670 C CA . THR A 1 81 ? 2.117 8.042 -11.618 1.00 59.56 81 THR A CA 1
ATOM 671 C C . THR A 1 81 ? 1.133 6.973 -11.145 1.00 59.56 81 THR A C 1
ATOM 673 O O . THR A 1 81 ? 1.008 6.736 -9.944 1.00 59.56 81 THR A O 1
ATOM 676 N N . HIS A 1 82 ? 0.496 6.251 -12.072 1.00 61.03 82 HIS A N 1
ATOM 677 C CA . HIS A 1 82 ? -0.387 5.134 -11.736 1.00 61.03 82 HIS A CA 1
ATOM 678 C C . HIS A 1 82 ? 0.362 3.955 -11.086 1.00 61.03 82 HIS A C 1
ATOM 680 O O . HIS A 1 82 ? -0.109 3.449 -10.069 1.00 61.03 82 HIS A O 1
ATOM 686 N N . ILE A 1 83 ? 1.538 3.564 -11.596 1.00 64.06 83 ILE A N 1
ATOM 687 C CA . ILE A 1 83 ? 2.406 2.521 -11.009 1.00 64.06 83 ILE A CA 1
ATOM 688 C C . ILE A 1 83 ? 2.758 2.879 -9.556 1.00 64.06 83 ILE A C 1
ATOM 690 O O . ILE A 1 83 ? 2.667 2.043 -8.660 1.00 64.06 83 ILE A O 1
ATOM 694 N N . VAL A 1 84 ? 3.129 4.138 -9.314 1.00 61.69 84 VAL A N 1
ATOM 695 C CA . VAL A 1 84 ? 3.483 4.645 -7.981 1.00 61.69 84 VAL A CA 1
ATOM 696 C C . VAL A 1 84 ? 2.271 4.700 -7.044 1.00 61.69 84 VAL A C 1
ATOM 698 O O . VAL A 1 84 ? 2.400 4.313 -5.881 1.00 61.69 84 VAL A O 1
ATOM 701 N N . SER A 1 85 ? 1.104 5.124 -7.541 1.00 59.44 85 SER A N 1
ATOM 702 C CA . SER A 1 85 ? -0.135 5.179 -6.750 1.00 59.44 85 SER A CA 1
ATOM 703 C C . SER A 1 85 ? -0.605 3.795 -6.296 1.00 59.44 85 SER A C 1
ATOM 705 O O . SER A 1 85 ? -0.971 3.632 -5.140 1.00 59.44 85 SER A O 1
ATOM 707 N N . GLN A 1 86 ? -0.501 2.769 -7.149 1.00 62.50 86 GLN A N 1
ATOM 708 C CA . GLN A 1 86 ? -0.884 1.400 -6.784 1.00 62.50 86 GLN A CA 1
ATOM 709 C C . GLN A 1 86 ? 0.094 0.727 -5.816 1.00 62.50 86 GLN A C 1
ATOM 711 O O . GLN A 1 86 ? -0.259 -0.251 -5.168 1.00 62.50 86 GLN A O 1
ATOM 716 N N . ALA A 1 87 ? 1.315 1.249 -5.702 1.00 67.62 87 ALA A N 1
ATOM 717 C CA . ALA A 1 87 ? 2.317 0.769 -4.758 1.00 67.62 87 ALA A CA 1
ATOM 718 C C . ALA A 1 87 ? 2.250 1.475 -3.388 1.00 67.62 87 ALA A C 1
ATOM 720 O O . ALA A 1 87 ? 3.151 1.283 -2.571 1.00 67.62 87 ALA A O 1
ATOM 721 N N . THR A 1 88 ? 1.239 2.317 -3.152 1.00 80.69 88 THR A N 1
ATOM 722 C CA . THR A 1 88 ? 1.038 3.057 -1.899 1.00 80.69 88 THR A CA 1
ATOM 723 C C . THR A 1 88 ? -0.160 2.487 -1.146 1.00 80.69 88 THR A C 1
ATOM 725 O O . THR A 1 88 ? -1.229 2.314 -1.721 1.00 80.69 88 THR A O 1
ATOM 728 N N . VAL A 1 89 ? 0.008 2.225 0.147 1.00 85.94 89 VAL A N 1
ATOM 729 C CA . VAL A 1 89 ? -1.076 1.857 1.062 1.00 85.94 89 VAL A CA 1
ATOM 730 C C . VAL A 1 89 ? -1.673 3.130 1.649 1.00 85.94 89 VAL A C 1
ATOM 732 O O . VAL A 1 89 ? -0.975 3.898 2.309 1.00 85.94 89 VAL A O 1
ATOM 735 N N . GLU A 1 90 ? -2.960 3.359 1.421 1.00 87.75 90 GLU A N 1
ATOM 736 C CA . GLU A 1 90 ? -3.692 4.461 2.046 1.00 87.75 90 GLU A CA 1
ATOM 737 C C . GLU A 1 90 ? -4.447 3.947 3.276 1.00 87.75 90 GLU A C 1
ATOM 739 O O . GLU A 1 90 ? -5.175 2.959 3.202 1.00 87.75 90 GLU A O 1
ATOM 744 N N . VAL A 1 91 ? -4.245 4.604 4.418 1.00 90.75 91 VAL A N 1
ATOM 745 C CA . VAL A 1 91 ? -4.929 4.321 5.681 1.00 90.75 91 VAL A CA 1
ATOM 746 C C . VAL A 1 91 ? -5.817 5.510 6.013 1.00 90.75 91 VAL A C 1
ATOM 748 O O . VAL A 1 91 ? -5.328 6.602 6.312 1.00 90.75 91 VAL A O 1
ATOM 751 N N . GLU A 1 92 ? -7.125 5.296 5.961 1.00 91.06 92 GLU A N 1
ATOM 752 C CA . GLU A 1 92 ? -8.117 6.320 6.268 1.00 91.06 92 GLU A CA 1
ATOM 753 C C . GLU A 1 92 ? -8.595 6.207 7.719 1.00 91.06 92 GLU A C 1
ATOM 755 O O . GLU A 1 92 ? -8.931 5.118 8.187 1.00 91.06 92 GLU A O 1
ATOM 760 N N . LEU A 1 93 ? -8.621 7.331 8.444 1.00 90.81 93 LEU A N 1
ATOM 761 C CA . LEU A 1 93 ? -9.170 7.408 9.802 1.00 90.81 93 LEU A CA 1
ATOM 762 C C . LEU A 1 93 ? -10.140 8.584 9.937 1.00 90.81 93 LEU A C 1
ATOM 764 O O . LEU A 1 93 ? -9.896 9.669 9.406 1.00 90.81 93 LEU A O 1
ATOM 768 N N . ASP A 1 94 ? -11.184 8.403 10.744 1.00 91.69 94 ASP A N 1
ATOM 769 C CA . ASP A 1 94 ? -12.164 9.443 11.090 1.00 91.69 94 ASP A CA 1
ATOM 770 C C . ASP A 1 94 ? -11.781 10.276 12.324 1.00 91.69 94 ASP A C 1
ATOM 772 O O . ASP A 1 94 ? -12.463 11.233 12.694 1.00 91.69 94 ASP A O 1
ATOM 776 N N . ALA A 1 95 ? -10.646 9.954 12.947 1.00 90.31 95 ALA A N 1
ATOM 777 C CA . ALA A 1 95 ? -10.099 10.667 14.092 1.00 90.31 95 ALA A CA 1
ATOM 778 C C . ALA A 1 95 ? -8.961 11.610 13.668 1.00 90.31 95 ALA A C 1
ATOM 780 O O . ALA A 1 95 ? -7.779 11.271 13.766 1.00 90.31 95 ALA A O 1
ATOM 781 N N . LYS A 1 96 ? -9.303 12.833 13.237 1.00 89.62 96 LYS A N 1
ATOM 782 C CA . LYS A 1 96 ? -8.313 13.837 12.798 1.00 89.62 96 LYS A CA 1
ATOM 783 C C . LYS A 1 96 ? -7.189 14.080 13.814 1.00 89.62 96 LYS A C 1
ATOM 785 O O . LYS A 1 96 ? -6.028 14.143 13.426 1.00 89.62 96 LYS A O 1
ATOM 790 N N . ALA A 1 97 ? -7.526 14.177 15.100 1.00 88.31 97 ALA A N 1
ATOM 791 C CA . ALA A 1 97 ? -6.539 14.397 16.157 1.00 88.31 97 ALA A CA 1
ATOM 792 C C . ALA A 1 97 ? -5.481 13.279 16.209 1.00 88.31 97 ALA A C 1
ATOM 794 O O . ALA A 1 97 ? -4.305 13.555 16.417 1.00 88.31 97 ALA A O 1
ATOM 795 N N . ILE A 1 98 ? -5.877 12.026 15.962 1.00 88.94 98 ILE A N 1
ATOM 796 C CA . ILE A 1 98 ? -4.956 10.884 15.941 1.00 88.94 98 ILE A CA 1
ATOM 797 C C . ILE A 1 98 ? -4.027 10.957 14.730 1.00 88.94 98 ILE A C 1
ATOM 799 O O . ILE A 1 98 ? -2.827 10.751 14.882 1.00 88.94 98 ILE A O 1
ATOM 803 N N . ILE A 1 99 ? -4.547 11.316 13.552 1.00 89.38 99 ILE A N 1
ATOM 804 C CA . ILE A 1 99 ? -3.717 11.543 12.358 1.00 89.38 99 ILE A CA 1
ATOM 805 C C . ILE A 1 99 ? -2.687 12.643 12.622 1.00 89.38 99 ILE A C 1
ATOM 807 O O . ILE A 1 99 ? -1.508 12.467 12.319 1.00 89.38 99 ILE A O 1
ATOM 811 N N . ASP A 1 100 ? -3.114 13.761 13.212 1.00 87.88 100 ASP A N 1
ATOM 812 C CA . ASP A 1 100 ? -2.225 14.890 13.482 1.00 87.88 100 ASP A CA 1
ATOM 813 C C . ASP A 1 100 ? -1.082 14.486 14.437 1.00 87.88 100 ASP A C 1
ATOM 815 O O . ASP A 1 100 ? 0.066 14.852 14.189 1.00 87.88 100 ASP A O 1
ATOM 819 N N . ILE A 1 101 ? -1.353 13.660 15.458 1.00 85.81 101 ILE A N 1
ATOM 820 C CA . ILE A 1 101 ? -0.334 13.153 16.400 1.00 85.81 101 ILE A CA 1
ATOM 821 C C . ILE A 1 101 ? 0.555 12.068 15.761 1.00 85.81 101 ILE A C 1
ATOM 823 O O . ILE A 1 101 ? 1.762 12.011 16.022 1.00 85.81 101 ILE A O 1
ATOM 827 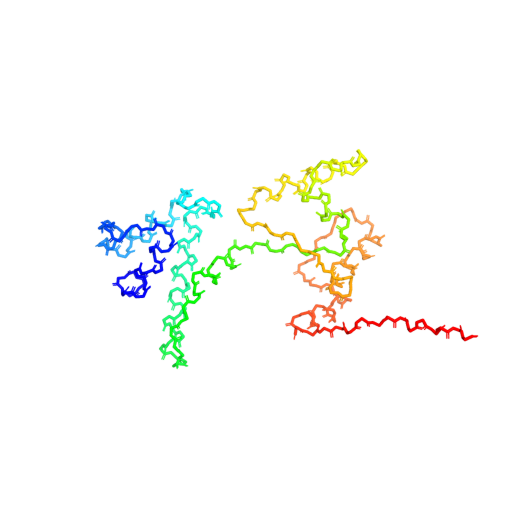N N . LEU A 1 102 ? -0.002 11.199 14.910 1.00 85.81 102 LEU A N 1
ATOM 828 C CA . LEU A 1 102 ? 0.772 10.194 14.170 1.00 85.81 102 LEU A CA 1
ATOM 829 C C . LEU A 1 102 ? 1.802 10.862 13.255 1.00 85.81 102 LEU A C 1
ATOM 831 O O . LEU A 1 102 ? 2.956 10.434 13.227 1.00 85.81 102 LEU A O 1
ATOM 835 N N . LEU A 1 103 ? 1.397 11.932 12.563 1.00 84.06 103 LEU A N 1
ATOM 836 C CA . LEU A 1 103 ? 2.235 12.673 11.619 1.00 84.06 103 LEU A CA 1
ATOM 837 C C . LEU A 1 103 ? 3.156 13.707 12.291 1.00 84.06 103 LEU A C 1
ATOM 839 O O . LEU A 1 103 ? 4.162 14.092 11.695 1.00 84.06 103 LEU A O 1
ATOM 843 N N . LYS A 1 104 ? 2.841 14.167 13.510 1.00 80.69 104 LYS A N 1
ATOM 844 C CA . LYS A 1 104 ? 3.635 15.158 14.261 1.00 80.69 104 LYS A CA 1
ATOM 845 C C . LYS A 1 104 ? 3.973 14.643 15.669 1.00 80.69 104 LYS A C 1
ATOM 847 O O . LYS A 1 104 ? 3.256 14.938 16.624 1.00 80.69 104 LYS A O 1
ATOM 852 N N . PRO A 1 105 ? 5.103 13.931 15.833 1.00 66.88 105 PRO A N 1
ATOM 853 C CA . PRO A 1 105 ? 5.475 13.323 17.112 1.00 66.88 105 PRO A CA 1
ATOM 854 C C . PRO A 1 105 ? 5.761 14.331 18.238 1.00 66.88 105 PRO A C 1
ATOM 856 O O . PRO A 1 105 ? 5.733 13.963 19.407 1.00 66.88 105 PRO A O 1
ATOM 859 N N . SER A 1 106 ? 6.015 15.602 17.912 1.00 67.12 106 SER A N 1
ATOM 860 C CA . SER A 1 106 ? 6.352 16.666 18.868 1.00 67.12 106 SER A CA 1
ATOM 861 C C . SER A 1 106 ? 5.184 17.137 19.750 1.00 67.12 106 SER A C 1
ATOM 863 O O . SER A 1 106 ? 5.400 17.922 20.669 1.00 67.12 106 SER A O 1
ATOM 865 N N . GLN A 1 107 ? 3.962 16.653 19.511 1.00 62.25 107 GLN A N 1
ATOM 866 C CA . GLN A 1 107 ? 2.784 16.890 20.352 1.00 62.25 107 GLN A CA 1
ATOM 867 C C . GLN A 1 107 ? 2.366 15.583 21.045 1.00 62.25 107 GLN A C 1
ATOM 869 O O . GLN A 1 107 ? 1.347 14.985 20.707 1.00 62.25 107 GLN A O 1
ATOM 874 N N . SER A 1 108 ? 3.175 15.075 21.977 1.00 60.72 108 SER A N 1
ATOM 875 C CA . SER A 1 108 ? 2.882 13.802 22.646 1.00 60.72 108 SER A CA 1
ATOM 876 C C . SER A 1 108 ? 2.048 13.990 23.915 1.00 60.72 108 SER A C 1
ATOM 878 O O . SER A 1 108 ? 2.454 14.699 24.834 1.00 60.72 108 SER A O 1
ATOM 880 N N . ASN A 1 109 ? 0.927 13.275 23.996 1.00 62.94 109 ASN A N 1
ATOM 881 C CA . ASN A 1 109 ? 0.193 13.019 25.232 1.00 62.94 109 ASN A CA 1
ATOM 882 C C . ASN A 1 109 ? 0.664 11.650 25.765 1.00 62.94 109 ASN A C 1
ATOM 884 O O . ASN A 1 109 ? 0.529 10.652 25.054 1.00 62.94 109 ASN A O 1
ATOM 888 N N . SER A 1 110 ? 1.253 11.587 26.965 1.00 64.00 110 SER A N 1
ATOM 889 C CA . SER A 1 110 ? 1.961 10.386 27.468 1.00 64.00 110 SER A CA 1
ATOM 890 C C . SER A 1 110 ? 1.073 9.145 27.619 1.00 64.00 110 SER A C 1
ATOM 892 O O . SER A 1 110 ? 1.570 8.026 27.636 1.00 64.00 110 SER A O 1
ATOM 894 N N . PHE A 1 111 ? -0.247 9.329 27.704 1.00 69.56 111 PHE A N 1
ATOM 895 C CA . PHE A 1 111 ? -1.202 8.238 27.892 1.00 69.56 111 PHE A CA 1
ATOM 896 C C . PHE A 1 111 ? -1.407 7.366 26.641 1.00 69.56 111 PHE A C 1
ATOM 898 O O . PHE A 1 111 ? -1.647 6.170 26.754 1.00 69.56 111 PHE A O 1
ATOM 905 N N . ILE A 1 112 ? -1.311 7.949 25.443 1.00 71.75 112 ILE A N 1
ATOM 906 C CA . ILE A 1 112 ? -1.567 7.251 24.166 1.00 71.75 112 ILE A CA 1
ATOM 907 C C . ILE A 1 112 ? -0.283 6.931 23.396 1.00 71.75 112 ILE A C 1
ATOM 909 O O . ILE A 1 112 ? -0.349 6.319 22.331 1.00 71.75 112 ILE A O 1
ATOM 913 N N . SER A 1 113 ? 0.882 7.338 23.914 1.00 76.94 113 SER A N 1
ATOM 914 C CA . SER A 1 113 ? 2.154 7.172 23.212 1.00 76.94 113 SER A CA 1
ATOM 915 C C . SER A 1 113 ? 2.502 5.716 22.898 1.00 76.94 113 SER A C 1
ATOM 917 O O . SER A 1 113 ? 2.855 5.499 21.747 1.00 76.94 113 SER A O 1
ATOM 919 N N . PRO A 1 114 ? 2.309 4.707 23.780 1.00 84.81 114 PRO A N 1
ATOM 920 C CA . PRO A 1 114 ? 2.737 3.341 23.463 1.00 84.81 114 PRO A CA 1
ATOM 921 C C . PRO A 1 114 ? 2.026 2.773 22.228 1.00 84.81 114 PRO A C 1
ATOM 923 O O . PRO A 1 114 ? 2.668 2.270 21.315 1.00 84.81 114 PRO A O 1
ATOM 926 N N . LEU A 1 115 ? 0.701 2.948 22.146 1.00 85.88 115 LEU A N 1
ATOM 927 C CA . LEU A 1 115 ? -0.082 2.474 21.004 1.00 85.88 115 LEU A CA 1
ATOM 928 C C . LEU A 1 115 ? 0.283 3.221 19.713 1.00 85.88 115 LEU A C 1
ATOM 930 O O . LEU A 1 115 ? 0.349 2.627 18.641 1.00 85.88 115 LEU A O 1
ATOM 934 N N . LEU A 1 116 ? 0.522 4.532 19.802 1.00 86.38 116 LEU A N 1
ATOM 935 C CA . LEU A 1 116 ? 0.934 5.324 18.645 1.00 86.38 116 LEU A CA 1
ATOM 936 C C . LEU A 1 116 ? 2.360 4.991 18.195 1.00 86.38 116 LEU A C 1
ATOM 938 O O . LEU A 1 116 ? 2.631 5.027 16.997 1.00 86.38 116 LEU A O 1
ATOM 942 N N . ASP A 1 117 ? 3.254 4.662 19.123 1.00 86.69 117 ASP A N 1
ATOM 943 C CA . ASP A 1 117 ? 4.615 4.213 18.835 1.00 86.69 117 ASP A CA 1
ATOM 944 C C . ASP A 1 117 ? 4.590 2.867 18.107 1.00 86.69 117 ASP A C 1
ATOM 946 O O . ASP A 1 117 ? 5.214 2.745 17.050 1.00 86.69 117 ASP A O 1
ATOM 950 N N . ASP A 1 118 ? 3.766 1.922 18.568 1.00 88.50 118 ASP A N 1
ATOM 951 C CA . ASP A 1 118 ? 3.524 0.654 17.873 1.00 88.50 118 ASP A CA 1
ATOM 952 C C . ASP A 1 118 ? 2.960 0.890 16.463 1.00 88.50 118 ASP A C 1
ATOM 954 O O . ASP A 1 118 ? 3.457 0.329 15.482 1.00 88.50 118 ASP A O 1
ATOM 958 N N . CYS A 1 119 ? 1.965 1.773 16.313 1.00 88.44 119 CYS A N 1
ATOM 959 C CA . CYS A 1 119 ? 1.422 2.130 15.000 1.00 88.44 119 CYS A CA 1
ATOM 960 C C . CYS A 1 119 ? 2.491 2.723 14.072 1.00 88.44 119 CYS A C 1
ATOM 962 O O . CYS A 1 119 ? 2.530 2.373 12.892 1.00 88.44 119 CYS A O 1
ATOM 964 N N . ARG A 1 120 ? 3.374 3.594 14.577 1.00 88.31 120 ARG A N 1
ATOM 965 C CA . ARG A 1 120 ? 4.489 4.159 13.797 1.00 88.31 120 ARG A CA 1
ATOM 966 C C . ARG A 1 120 ? 5.506 3.084 13.419 1.00 88.31 120 ARG A C 1
ATOM 968 O O . ARG A 1 120 ? 5.988 3.084 12.285 1.00 88.31 120 ARG A O 1
ATOM 975 N N . GLN A 1 121 ? 5.807 2.156 14.325 1.00 89.06 121 GLN A N 1
ATOM 976 C CA . GLN A 1 121 ? 6.697 1.028 14.059 1.00 89.06 121 GLN A CA 1
ATOM 977 C C . GLN A 1 121 ? 6.122 0.074 13.004 1.00 89.06 121 GLN A C 1
ATOM 979 O O . GLN A 1 121 ? 6.864 -0.439 12.170 1.00 89.06 121 GLN A O 1
ATOM 984 N N . LEU A 1 122 ? 4.816 -0.186 13.015 1.00 87.56 122 LEU A N 1
ATOM 985 C CA . LEU A 1 122 ? 4.165 -0.996 11.982 1.00 87.56 122 LEU A CA 1
ATOM 986 C C . LEU A 1 122 ? 4.107 -0.245 10.648 1.00 87.56 122 LEU A C 1
ATOM 988 O O . LEU A 1 122 ? 4.419 -0.810 9.602 1.00 87.56 122 LEU A O 1
ATOM 992 N N . ALA A 1 123 ? 3.776 1.046 10.679 1.00 88.25 123 ALA A N 1
ATOM 993 C CA . ALA A 1 123 ? 3.730 1.889 9.491 1.00 88.25 123 ALA A CA 1
ATOM 994 C C . ALA A 1 123 ? 5.094 1.988 8.790 1.00 88.25 123 ALA A C 1
ATOM 996 O O . ALA A 1 123 ? 5.145 1.972 7.563 1.00 88.25 123 ALA A O 1
ATOM 997 N N . SER A 1 124 ? 6.200 2.028 9.543 1.00 84.50 124 SER A N 1
ATOM 998 C CA . SER A 1 124 ? 7.555 2.093 8.975 1.00 84.50 124 SER A CA 1
ATOM 999 C C . SER A 1 124 ? 7.967 0.829 8.209 1.00 84.50 124 SER A C 1
ATOM 1001 O O . SER A 1 124 ? 8.873 0.886 7.379 1.00 84.50 124 SER A O 1
ATOM 1003 N N . GLN A 1 125 ? 7.283 -0.298 8.432 1.00 86.25 125 GLN A N 1
ATOM 1004 C CA . GLN A 1 125 ? 7.501 -1.545 7.690 1.00 86.25 125 GLN A CA 1
ATOM 1005 C C . GLN A 1 125 ? 6.814 -1.539 6.318 1.00 86.25 125 GLN A C 1
ATOM 1007 O O . GLN A 1 125 ? 7.111 -2.389 5.476 1.00 86.25 125 GLN A O 1
ATOM 1012 N N . ILE A 1 126 ? 5.910 -0.588 6.069 1.00 82.06 126 ILE A N 1
ATOM 1013 C CA . ILE A 1 126 ? 5.192 -0.451 4.805 1.00 82.06 126 ILE A CA 1
ATOM 1014 C C . ILE A 1 126 ? 5.946 0.571 3.943 1.00 82.06 126 ILE A C 1
ATOM 1016 O O . ILE A 1 126 ? 5.973 1.752 4.287 1.00 82.06 126 ILE A O 1
ATOM 1020 N N . PRO A 1 127 ? 6.536 0.168 2.796 1.00 79.12 127 PRO A N 1
ATOM 1021 C CA . PRO A 1 127 ? 7.438 1.033 2.029 1.00 79.12 127 PRO A CA 1
ATOM 1022 C C . PRO A 1 127 ? 6.835 2.372 1.588 1.00 79.12 127 PRO A C 1
ATOM 1024 O O . PRO A 1 127 ? 7.566 3.338 1.379 1.00 79.12 127 PRO A O 1
ATOM 1027 N N . ARG A 1 128 ? 5.510 2.422 1.404 1.00 80.88 128 ARG A N 1
ATOM 1028 C CA . ARG A 1 128 ? 4.751 3.631 1.076 1.00 80.88 128 ARG A CA 1
ATOM 1029 C C . ARG A 1 128 ? 3.393 3.578 1.751 1.00 80.88 128 ARG A C 1
ATOM 1031 O O . ARG A 1 128 ? 2.492 2.910 1.254 1.00 80.88 128 ARG A O 1
ATOM 1038 N N . ILE A 1 129 ? 3.260 4.292 2.859 1.00 87.62 129 ILE A N 1
ATOM 1039 C CA . ILE A 1 129 ? 2.002 4.463 3.580 1.00 87.62 129 ILE A CA 1
ATOM 1040 C C . ILE A 1 129 ? 1.601 5.938 3.592 1.00 87.62 129 ILE A C 1
ATOM 1042 O O . ILE A 1 129 ? 2.446 6.819 3.753 1.00 87.62 129 ILE A O 1
ATOM 1046 N N . GLN A 1 130 ? 0.313 6.210 3.414 1.00 89.38 130 GLN A N 1
ATOM 1047 C CA . GLN A 1 130 ? -0.268 7.538 3.570 1.00 89.38 130 GLN A CA 1
ATOM 1048 C C . GLN A 1 130 ? -1.442 7.470 4.536 1.00 89.38 130 GLN A C 1
ATOM 1050 O O . GLN A 1 130 ? -2.348 6.666 4.350 1.00 89.38 130 GLN A O 1
ATOM 1055 N N . PHE A 1 131 ? -1.444 8.345 5.538 1.00 90.06 131 PHE A N 1
ATOM 1056 C CA . PHE A 1 131 ? -2.577 8.509 6.441 1.00 90.06 131 PHE A CA 1
ATOM 1057 C C . PHE A 1 131 ? -3.461 9.649 5.945 1.00 90.06 131 PHE A C 1
ATOM 1059 O O . PHE A 1 131 ? -2.975 10.767 5.748 1.00 90.06 131 PHE A O 1
ATOM 1066 N N . LYS A 1 132 ? -4.752 9.381 5.751 1.00 91.00 132 LYS A N 1
ATOM 1067 C CA . LYS A 1 132 ? -5.736 10.371 5.303 1.00 91.00 132 LYS A CA 1
ATOM 1068 C C . LYS A 1 132 ? -6.885 10.466 6.290 1.00 91.00 132 LYS A C 1
ATOM 1070 O O . LYS A 1 132 ? -7.328 9.474 6.857 1.00 91.00 132 LYS A O 1
ATOM 1075 N N . HIS A 1 133 ? -7.370 11.686 6.488 1.00 91.31 133 HIS A N 1
ATOM 1076 C CA . HIS A 1 133 ? -8.587 11.895 7.254 1.00 91.31 133 HIS A CA 1
ATOM 1077 C C . HIS A 1 133 ? -9.797 11.673 6.355 1.00 91.31 133 HIS A C 1
ATOM 1079 O O . HIS A 1 133 ? -9.908 12.319 5.311 1.00 91.31 133 HIS A O 1
ATOM 1085 N N . CYS A 1 134 ? -10.722 10.835 6.802 1.00 88.81 134 CYS A N 1
ATOM 1086 C CA . CYS A 1 134 ? -12.045 10.693 6.210 1.00 88.81 134 CYS A CA 1
ATOM 1087 C C . CYS A 1 134 ? -13.112 11.132 7.222 1.00 88.81 134 CYS A C 1
ATOM 1089 O O . CYS A 1 134 ? -12.865 11.211 8.418 1.00 88.81 134 CYS A O 1
ATOM 1091 N N . TYR A 1 135 ? -14.311 11.481 6.761 1.00 86.38 135 TYR A N 1
ATOM 1092 C CA . TYR A 1 135 ? -15.414 11.746 7.688 1.00 86.38 135 TYR A CA 1
ATOM 1093 C C . TYR A 1 135 ? -15.963 10.430 8.249 1.00 86.38 135 TYR A C 1
ATOM 1095 O O . TYR A 1 135 ? -15.892 9.389 7.595 1.00 86.38 135 TYR A O 1
ATOM 1103 N N . ARG A 1 136 ? -16.580 10.471 9.434 1.00 84.00 136 ARG A N 1
ATOM 1104 C CA . ARG A 1 136 ? -17.171 9.284 10.073 1.00 84.00 136 ARG A CA 1
ATOM 1105 C C . ARG A 1 136 ? -18.190 8.573 9.173 1.00 84.00 136 ARG A C 1
ATOM 1107 O O . ARG A 1 136 ? -18.284 7.350 9.179 1.00 84.00 136 ARG A O 1
ATOM 1114 N N . GLU A 1 137 ? -18.936 9.328 8.372 1.00 83.56 137 GLU A N 1
ATOM 1115 C CA . GLU A 1 137 ? -19.909 8.818 7.403 1.00 83.56 137 GLU A CA 1
ATOM 1116 C C . GLU A 1 137 ? -19.267 8.110 6.201 1.00 83.56 137 GLU A C 1
ATOM 1118 O O . GLU A 1 137 ? -19.945 7.322 5.542 1.00 83.56 137 GLU A O 1
ATOM 1123 N N . ALA A 1 138 ? -17.987 8.371 5.927 1.00 82.69 138 ALA A N 1
ATOM 1124 C CA . ALA A 1 138 ? -17.190 7.635 4.949 1.00 82.69 138 ALA A CA 1
ATOM 1125 C C . ALA A 1 138 ? -16.539 6.390 5.583 1.00 82.69 138 ALA A C 1
ATOM 1127 O O . ALA A 1 138 ? -16.463 5.350 4.945 1.00 82.69 138 ALA A O 1
ATOM 1128 N N . ASN A 1 139 ? -16.186 6.431 6.874 1.00 88.06 139 ASN A N 1
ATOM 1129 C CA . ASN A 1 139 ? -15.558 5.310 7.589 1.00 88.06 139 ASN A CA 1
ATOM 1130 C C . ASN A 1 139 ? -16.550 4.273 8.168 1.00 88.06 139 ASN A C 1
ATOM 1132 O O . ASN A 1 139 ? -16.324 3.685 9.230 1.00 88.06 139 ASN A O 1
ATOM 1136 N N . ARG A 1 140 ? -17.701 4.058 7.517 1.00 88.38 140 ARG A N 1
ATOM 1137 C CA . ARG A 1 140 ? -18.826 3.305 8.112 1.00 88.38 140 ARG A CA 1
ATOM 1138 C C . ARG A 1 140 ? -18.521 1.836 8.362 1.00 88.38 140 ARG A C 1
ATOM 1140 O O . ARG A 1 140 ? -19.014 1.285 9.344 1.00 88.38 140 ARG A O 1
ATOM 1147 N N . CYS A 1 141 ? -17.744 1.199 7.486 1.00 89.06 141 CYS A N 1
ATOM 1148 C CA . CYS A 1 141 ? -17.384 -0.205 7.661 1.00 89.06 141 CYS A CA 1
ATOM 1149 C C . CYS A 1 141 ? -16.553 -0.403 8.936 1.00 89.06 141 CYS A C 1
ATOM 1151 O O . CYS A 1 141 ? -16.874 -1.267 9.755 1.00 89.06 141 CYS A O 1
ATOM 1153 N N . ALA A 1 142 ? -15.534 0.438 9.137 1.00 90.50 142 ALA A N 1
ATOM 1154 C CA . ALA A 1 142 ? -14.689 0.386 10.323 1.00 90.50 142 ALA A CA 1
ATOM 1155 C C . ALA A 1 142 ? -15.451 0.794 11.596 1.00 90.50 142 ALA A C 1
ATOM 1157 O O . ALA A 1 142 ? -15.345 0.094 12.600 1.00 90.50 142 ALA A O 1
ATOM 1158 N N . ASP A 1 143 ? -16.271 1.856 11.559 1.00 90.44 143 ASP A N 1
ATOM 1159 C CA . ASP A 1 143 ? -17.101 2.278 12.705 1.00 90.44 143 ASP A CA 1
ATOM 1160 C C . ASP A 1 143 ? -18.076 1.169 13.134 1.00 90.44 143 ASP A C 1
ATOM 1162 O O . ASP A 1 143 ? -18.214 0.878 14.327 1.00 90.44 143 ASP A O 1
ATOM 1166 N N . HIS A 1 144 ? -18.710 0.493 12.170 1.00 90.56 144 HIS A N 1
ATOM 1167 C CA . HIS A 1 144 ? -19.606 -0.630 12.446 1.00 90.56 144 HIS A CA 1
ATOM 1168 C C . HIS A 1 144 ? -18.866 -1.804 13.087 1.00 90.56 144 HIS A C 1
ATOM 1170 O O . HIS A 1 144 ? -19.321 -2.333 14.103 1.00 90.56 144 HIS A O 1
ATOM 1176 N N . LEU A 1 145 ? -17.712 -2.195 12.539 1.00 90.00 145 LEU A N 1
ATOM 1177 C CA . LEU A 1 145 ? -16.898 -3.282 13.088 1.00 90.00 145 LEU A CA 1
ATOM 1178 C C . LEU A 1 145 ? -16.346 -2.950 14.480 1.00 90.00 145 LEU A C 1
ATOM 1180 O O . LEU A 1 145 ? -16.397 -3.807 15.362 1.00 90.00 145 LEU A O 1
ATOM 1184 N N . ALA A 1 146 ? -15.911 -1.713 14.721 1.00 90.69 146 ALA A N 1
ATOM 1185 C CA . ALA A 1 146 ? -15.465 -1.262 16.037 1.00 90.69 146 ALA A CA 1
ATOM 1186 C C . ALA A 1 146 ? -16.594 -1.364 17.078 1.00 90.69 146 ALA A C 1
ATOM 1188 O O . ALA A 1 146 ? -16.405 -1.939 18.150 1.00 90.69 146 ALA A O 1
ATOM 1189 N N . ARG A 1 147 ? -17.804 -0.894 16.738 1.00 90.62 147 ARG A N 1
ATOM 1190 C CA . ARG A 1 147 ? -19.005 -1.021 17.591 1.00 90.62 147 ARG A CA 1
ATOM 1191 C C . ARG A 1 147 ? -19.462 -2.460 17.779 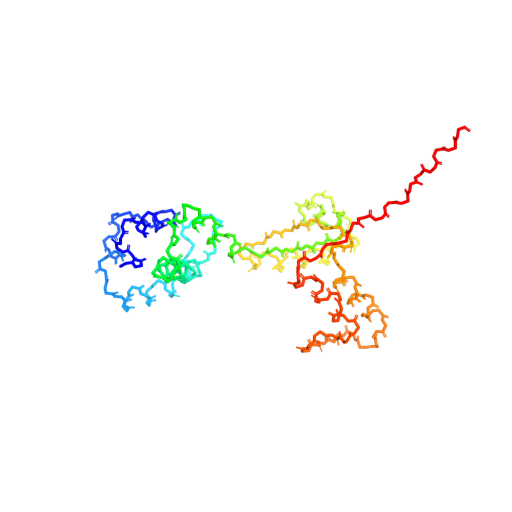1.00 90.62 147 ARG A C 1
ATOM 1193 O O . ARG A 1 147 ? -20.070 -2.782 18.796 1.00 90.62 147 ARG A O 1
ATOM 1200 N N . LYS A 1 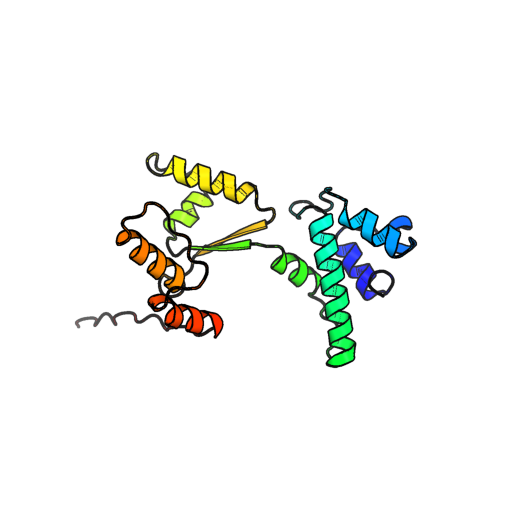148 ? -19.239 -3.321 16.790 1.00 89.88 148 LYS A N 1
ATOM 1201 C CA . LYS A 1 148 ? -19.509 -4.750 16.926 1.00 89.88 148 LYS A CA 1
ATOM 1202 C C . LYS A 1 148 ? -18.525 -5.384 17.902 1.00 89.88 148 LYS A C 1
ATOM 1204 O O . LYS A 1 148 ? -18.960 -6.129 18.772 1.00 89.88 148 LYS A O 1
ATOM 1209 N N . GLY A 1 149 ? -17.246 -5.021 17.812 1.00 90.19 149 GLY A N 1
ATOM 1210 C CA . GLY A 1 149 ? -16.185 -5.468 18.713 1.00 90.19 149 GLY A CA 1
ATOM 1211 C C . GLY A 1 149 ? -16.486 -5.198 20.187 1.00 90.19 149 GLY A C 1
ATOM 1212 O O . GLY A 1 149 ? -16.268 -6.078 21.009 1.00 90.19 149 GLY A O 1
ATOM 1213 N N . THR A 1 150 ? -17.096 -4.055 20.526 1.00 90.81 150 THR A N 1
ATOM 1214 C CA . THR A 1 150 ? -17.470 -3.750 21.926 1.00 90.81 150 THR A CA 1
ATOM 1215 C C . THR A 1 150 ? -18.540 -4.675 22.508 1.00 90.81 150 THR A C 1
ATOM 1217 O O . THR A 1 150 ? -18.734 -4.701 23.721 1.00 90.81 150 THR A O 1
ATOM 1220 N N . LYS A 1 151 ? -19.253 -5.420 21.657 1.00 89.44 151 LYS A N 1
ATOM 1221 C CA . LYS A 1 151 ? -20.294 -6.378 22.051 1.00 89.44 151 LYS A CA 1
ATOM 1222 C C . LYS A 1 151 ? -19.797 -7.821 22.042 1.00 89.44 151 LYS A C 1
ATOM 1224 O O . LYS A 1 151 ? -20.536 -8.713 22.455 1.00 89.44 151 LYS A O 1
ATOM 1229 N N . LEU A 1 152 ? -18.594 -8.070 21.523 1.00 86.50 152 LEU A N 1
ATOM 1230 C CA . LEU A 1 152 ? -18.009 -9.403 21.494 1.00 86.50 152 LEU A CA 1
ATOM 1231 C C . LEU A 1 152 ? -17.405 -9.730 22.859 1.00 86.50 152 LEU A C 1
ATOM 1233 O O . LEU A 1 152 ? -16.790 -8.891 23.506 1.00 86.50 152 LEU A O 1
ATOM 1237 N N . ILE A 1 153 ? -17.577 -10.982 23.281 1.00 86.75 153 ILE A N 1
ATOM 1238 C CA . ILE A 1 153 ? -16.962 -11.508 24.508 1.00 86.75 153 ILE A CA 1
ATOM 1239 C C . ILE A 1 153 ? -15.489 -11.873 24.251 1.00 86.75 153 ILE A C 1
ATOM 1241 O O . ILE A 1 153 ? -14.656 -11.811 25.150 1.00 86.75 153 ILE A O 1
ATOM 1245 N N . ALA A 1 154 ? -15.160 -12.257 23.014 1.00 86.19 154 ALA A N 1
ATOM 1246 C CA . ALA A 1 154 ? -13.806 -12.614 22.618 1.00 86.19 154 ALA A CA 1
ATOM 1247 C C . ALA A 1 154 ? -12.920 -11.370 22.449 1.00 86.19 154 ALA A C 1
ATOM 1249 O O . ALA A 1 154 ? -13.329 -10.383 21.842 1.00 86.19 154 ALA A O 1
ATOM 1250 N N . VAL A 1 155 ? -11.674 -11.465 22.923 1.00 83.38 155 VAL A N 1
ATOM 1251 C CA . VAL A 1 155 ? -10.668 -10.387 22.847 1.00 83.38 155 VAL A CA 1
ATOM 1252 C C . VAL A 1 155 ? -10.211 -10.126 21.402 1.00 83.38 155 VAL A C 1
ATOM 1254 O O . VAL A 1 155 ? -9.786 -9.025 21.068 1.00 83.38 155 VAL A O 1
ATOM 1257 N N . PHE A 1 156 ? -10.327 -11.129 20.528 1.00 86.50 156 PHE A N 1
ATOM 1258 C CA . PHE A 1 156 ? -10.038 -11.032 19.101 1.00 86.50 156 PHE A CA 1
ATOM 1259 C C . PHE A 1 156 ? -10.974 -11.958 18.321 1.00 86.50 156 PHE A C 1
ATOM 1261 O O . PHE A 1 156 ? -11.303 -13.056 18.774 1.00 86.50 156 PHE A O 1
ATOM 1268 N N . SER A 1 157 ? -11.437 -11.522 17.154 1.00 85.19 157 SER A N 1
ATOM 1269 C CA . SER A 1 157 ? -12.298 -12.320 16.279 1.00 85.19 157 SER A CA 1
ATOM 1270 C C . SER A 1 157 ? -11.968 -12.020 14.827 1.00 85.19 157 SER A C 1
ATOM 1272 O O . SER A 1 157 ? -11.979 -10.861 14.414 1.00 85.19 157 SER A O 1
ATOM 1274 N N . LEU A 1 158 ? -11.683 -13.074 14.066 1.00 87.31 158 LEU A N 1
ATOM 1275 C CA . LEU A 1 158 ? -11.451 -13.005 12.630 1.00 87.31 158 LEU A CA 1
ATOM 1276 C C . LEU A 1 158 ? -12.728 -13.432 11.902 1.00 87.31 158 LEU A C 1
ATOM 1278 O O . LEU A 1 158 ? -13.354 -14.421 12.280 1.00 87.31 158 LEU A O 1
ATOM 1282 N N . PHE A 1 159 ? -13.109 -12.687 10.867 1.00 83.88 159 PHE A N 1
ATOM 1283 C CA . PHE A 1 159 ? -14.238 -13.024 10.007 1.00 83.88 159 PHE A CA 1
ATOM 1284 C C . PHE A 1 159 ? -13.722 -13.286 8.592 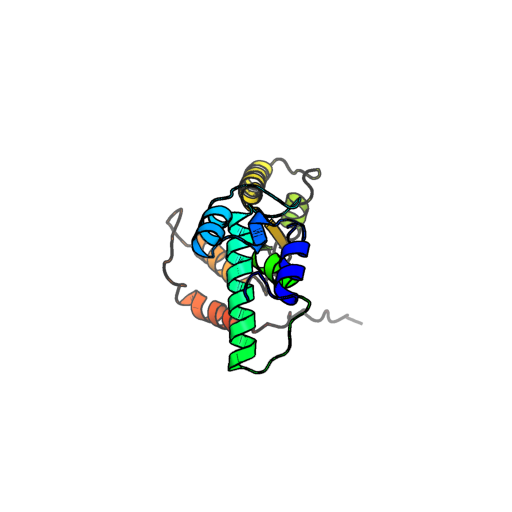1.00 83.88 159 PHE A C 1
ATOM 1286 O O . PHE A 1 159 ? -13.203 -12.371 7.957 1.00 83.88 159 PHE A O 1
ATOM 1293 N N . ASP A 1 160 ? -13.898 -14.508 8.089 1.00 87.44 160 ASP A N 1
ATOM 1294 C CA . ASP A 1 160 ? -13.487 -14.873 6.722 1.00 87.44 160 ASP A CA 1
ATOM 1295 C C . ASP A 1 160 ? -14.362 -14.211 5.645 1.00 87.44 160 ASP A C 1
ATOM 1297 O O . ASP A 1 160 ? -13.964 -14.085 4.491 1.00 87.44 160 ASP A O 1
ATOM 1301 N N . ASN A 1 161 ? -15.568 -13.781 6.025 1.00 86.88 161 ASN A N 1
ATOM 1302 C CA . ASN A 1 161 ? -16.518 -13.069 5.178 1.00 86.88 161 ASN A CA 1
ATOM 1303 C C . ASN A 1 161 ? -17.107 -11.877 5.947 1.00 86.88 161 ASN A C 1
ATOM 1305 O O . ASN A 1 161 ? -17.250 -11.963 7.172 1.00 86.88 161 ASN A O 1
ATOM 1309 N N . PRO A 1 162 ? -17.499 -10.782 5.265 1.00 86.56 162 PRO A N 1
ATOM 1310 C CA . PRO A 1 162 ? -18.162 -9.661 5.919 1.00 86.56 162 PRO A CA 1
ATOM 1311 C C . PRO A 1 162 ? -19.421 -10.146 6.661 1.00 86.56 162 PRO A C 1
ATOM 1313 O O . PRO A 1 162 ? -20.258 -10.829 6.064 1.00 86.56 162 PRO A O 1
ATOM 1316 N N . PRO A 1 163 ? -19.586 -9.808 7.953 1.00 90.00 163 PRO A N 1
ATOM 1317 C CA . PRO A 1 163 ? -20.775 -10.188 8.702 1.00 90.00 163 PRO A CA 1
ATOM 1318 C C . PRO A 1 163 ? -22.065 -9.670 8.054 1.00 90.00 163 PRO A C 1
ATOM 1320 O O . PRO A 1 163 ? -22.065 -8.602 7.446 1.00 90.00 163 PRO A O 1
ATOM 1323 N N . VAL A 1 164 ? -23.180 -10.390 8.222 1.00 90.44 164 VAL A N 1
ATOM 1324 C CA . VAL A 1 164 ? -24.463 -10.085 7.549 1.00 90.44 164 VAL A CA 1
ATOM 1325 C C . VAL A 1 164 ? -24.922 -8.639 7.770 1.00 90.44 164 VAL A C 1
ATOM 1327 O O . VAL A 1 164 ? -25.383 -7.971 6.849 1.00 90.44 164 VAL A O 1
ATOM 1330 N N . ASP A 1 165 ? -24.740 -8.130 8.982 1.00 90.44 165 ASP A N 1
ATOM 1331 C CA . ASP A 1 165 ? -25.049 -6.761 9.398 1.00 90.44 165 ASP A CA 1
ATOM 1332 C C . ASP A 1 165 ? -24.139 -5.689 8.769 1.00 90.44 165 ASP A C 1
ATOM 1334 O O . ASP A 1 165 ? -24.522 -4.522 8.728 1.00 90.44 165 ASP A O 1
ATOM 1338 N N . LEU A 1 166 ? -22.971 -6.071 8.247 1.00 92.06 166 LEU A N 1
ATOM 1339 C CA . LEU A 1 166 ? -22.041 -5.198 7.525 1.00 92.06 166 LEU A CA 1
ATOM 1340 C C . LEU A 1 166 ? -22.282 -5.205 6.005 1.00 92.06 166 LEU A C 1
ATOM 1342 O O . LEU A 1 166 ? -21.903 -4.249 5.332 1.00 92.06 166 LEU A O 1
ATOM 1346 N N . LEU A 1 167 ? -22.927 -6.244 5.456 1.00 90.81 167 LEU A N 1
ATOM 1347 C CA . LEU A 1 167 ? -23.069 -6.446 4.004 1.00 90.81 167 LEU A CA 1
ATOM 1348 C C . LEU A 1 167 ? -23.683 -5.249 3.279 1.00 90.81 167 LEU A C 1
ATOM 1350 O O . LEU A 1 167 ? -23.251 -4.911 2.181 1.00 90.81 167 LEU A O 1
ATOM 1354 N N . SER A 1 168 ? -24.679 -4.596 3.881 1.00 89.31 168 SER A N 1
ATOM 1355 C CA . SER A 1 168 ? -25.298 -3.414 3.278 1.00 89.31 168 SER A CA 1
ATOM 1356 C C . SER A 1 168 ? -24.276 -2.288 3.118 1.00 89.31 168 SER A C 1
ATOM 1358 O O . SER A 1 168 ? -24.093 -1.781 2.018 1.00 89.31 168 SER A O 1
ATOM 1360 N N . ILE A 1 169 ? -23.555 -1.952 4.188 1.00 88.62 169 ILE A N 1
ATOM 1361 C CA . ILE A 1 169 ? -22.529 -0.904 4.204 1.00 88.62 169 ILE A CA 1
ATOM 1362 C C . ILE A 1 169 ? -21.397 -1.245 3.229 1.00 88.62 169 ILE A C 1
ATOM 1364 O O . ILE A 1 169 ? -21.000 -0.392 2.442 1.00 88.62 169 ILE A O 1
ATOM 1368 N N . PHE A 1 170 ? -20.947 -2.500 3.230 1.00 86.19 170 PHE A N 1
ATOM 1369 C CA . PHE A 1 170 ? -19.919 -2.992 2.317 1.00 86.19 170 PHE A CA 1
ATOM 1370 C C . PHE A 1 170 ? -20.337 -2.872 0.847 1.00 86.19 170 PHE A C 1
ATOM 1372 O O . PHE A 1 170 ? -19.567 -2.384 0.030 1.00 86.19 170 PHE A O 1
ATOM 1379 N N . ASN A 1 171 ? -21.566 -3.260 0.498 1.00 87.56 171 ASN A N 1
ATOM 1380 C CA . ASN A 1 171 ? -22.064 -3.146 -0.875 1.00 87.56 171 ASN A CA 1
ATOM 1381 C C . ASN A 1 171 ? -22.221 -1.684 -1.319 1.00 87.56 171 ASN A C 1
ATOM 1383 O O . ASN A 1 171 ? -21.995 -1.377 -2.487 1.00 87.56 171 ASN A O 1
ATOM 1387 N N . PHE A 1 172 ? -22.590 -0.784 -0.401 1.00 85.00 172 PHE A N 1
ATOM 1388 C CA . PHE A 1 172 ? -22.605 0.657 -0.667 1.00 85.00 172 PHE A CA 1
ATOM 1389 C C . PHE A 1 172 ? -21.201 1.174 -1.015 1.00 85.00 172 PHE A C 1
ATOM 1391 O O . PHE A 1 172 ? -21.051 1.897 -2.000 1.00 85.00 172 PHE A O 1
ATOM 1398 N N . ASP A 1 173 ? -20.194 0.764 -0.242 1.00 81.50 173 ASP A N 1
ATOM 1399 C CA . ASP A 1 173 ? -18.792 1.138 -0.448 1.00 81.50 173 ASP A CA 1
ATOM 1400 C C . ASP A 1 173 ? -18.231 0.556 -1.757 1.00 81.50 173 ASP A C 1
ATOM 1402 O O . ASP A 1 173 ? -17.682 1.277 -2.588 1.00 81.50 173 ASP A O 1
ATOM 1406 N N . LEU A 1 174 ? -18.498 -0.729 -2.022 1.00 80.69 174 LEU A N 1
ATOM 1407 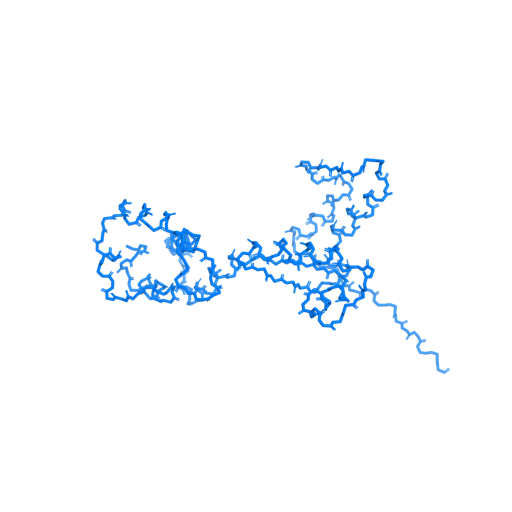C CA . LEU A 1 174 ? -18.128 -1.416 -3.265 1.00 80.69 174 LEU A CA 1
ATOM 1408 C C . LEU A 1 174 ? -18.727 -0.739 -4.509 1.00 80.69 174 LEU A C 1
ATOM 1410 O O . LEU A 1 174 ? -18.094 -0.700 -5.564 1.00 80.69 174 LEU A O 1
ATOM 1414 N N . ALA A 1 175 ? -19.945 -0.208 -4.393 1.00 84.38 175 ALA A N 1
ATOM 1415 C CA . ALA A 1 175 ? -20.620 0.523 -5.461 1.00 84.38 175 ALA A CA 1
ATOM 1416 C C . ALA A 1 175 ? -20.143 1.984 -5.605 1.00 84.38 175 ALA A C 1
ATOM 1418 O O . ALA A 1 175 ? -20.619 2.686 -6.498 1.00 84.38 175 ALA A O 1
ATOM 1419 N N . GLY A 1 176 ? -19.234 2.458 -4.743 1.00 78.31 176 GLY A N 1
ATOM 1420 C CA . GLY A 1 176 ? -18.747 3.841 -4.737 1.00 78.31 176 GLY A CA 1
ATOM 1421 C C . GLY A 1 176 ? -19.826 4.867 -4.379 1.00 78.31 176 GLY A C 1
ATOM 1422 O O . GLY A 1 176 ? -19.743 6.028 -4.784 1.00 78.31 176 GLY A O 1
ATOM 1423 N N . LEU A 1 177 ? -20.876 4.444 -3.672 1.00 75.88 177 LEU A N 1
ATOM 1424 C CA . LEU A 1 177 ? -21.989 5.307 -3.299 1.00 75.88 177 LEU A CA 1
ATOM 1425 C C . LEU A 1 177 ? -21.632 6.121 -2.055 1.00 75.88 177 LEU A C 1
ATOM 1427 O O . LEU A 1 177 ? -21.155 5.585 -1.058 1.00 75.88 177 LEU A O 1
ATOM 1431 N N . TYR A 1 178 ? -21.939 7.416 -2.079 1.00 68.56 178 TYR A N 1
ATOM 1432 C CA . TYR A 1 178 ? -21.695 8.319 -0.958 1.00 68.56 178 TYR A CA 1
ATOM 1433 C C . TYR A 1 178 ? -23.006 8.788 -0.321 1.00 68.56 178 TYR A C 1
ATOM 1435 O O . TYR A 1 178 ? -24.051 8.881 -0.967 1.00 68.56 178 TYR A O 1
ATOM 1443 N N . LEU A 1 179 ? -22.947 9.109 0.973 1.00 68.06 179 LEU A N 1
ATOM 1444 C CA . LEU A 1 179 ? -24.038 9.765 1.685 1.00 68.06 179 LEU A CA 1
ATOM 1445 C C . LEU A 1 179 ? -23.690 11.233 1.904 1.00 68.06 179 LEU A C 1
ATOM 1447 O O . LEU A 1 179 ? -22.613 11.563 2.395 1.00 68.06 179 LEU A O 1
ATOM 1451 N N . ASN A 1 180 ? -24.631 12.118 1.575 1.00 68.12 180 ASN A N 1
ATOM 1452 C CA . ASN A 1 180 ? -24.498 13.526 1.918 1.00 68.12 180 ASN A CA 1
ATOM 1453 C C . ASN A 1 180 ? -24.529 13.693 3.435 1.00 68.12 180 ASN A C 1
ATOM 1455 O O . ASN A 1 180 ? -25.395 13.139 4.122 1.00 68.12 180 ASN A O 1
ATOM 1459 N N . ARG A 1 181 ? -23.610 14.513 3.941 1.00 64.69 181 ARG A N 1
ATOM 1460 C CA . ARG A 1 181 ? -23.592 14.917 5.340 1.00 64.69 181 ARG A CA 1
ATOM 1461 C C . ARG A 1 181 ? -24.902 15.635 5.660 1.00 64.69 181 ARG A C 1
ATOM 1463 O O . ARG A 1 181 ? -25.181 16.702 5.116 1.00 64.69 181 ARG A O 1
ATOM 1470 N N . ARG A 1 182 ? -25.714 15.056 6.543 1.00 60.56 182 ARG A N 1
ATOM 1471 C CA . ARG A 1 182 ? -26.895 15.737 7.081 1.00 60.56 182 ARG A CA 1
ATOM 1472 C C . ARG A 1 182 ? -26.430 16.642 8.217 1.00 60.56 182 ARG A C 1
ATOM 1474 O O . ARG A 1 182 ? -26.364 16.204 9.360 1.00 60.56 182 ARG A O 1
ATOM 1481 N N . CYS A 1 183 ? -26.058 17.881 7.901 1.00 61.38 183 CYS A N 1
ATOM 1482 C CA . CYS A 1 183 ? -25.907 18.901 8.938 1.00 61.38 183 CYS A CA 1
ATOM 1483 C C . CYS A 1 183 ? -27.304 19.292 9.444 1.00 61.38 183 CYS A C 1
ATOM 1485 O O . CYS A 1 183 ? -28.171 19.581 8.615 1.00 61.38 183 CYS A O 1
ATOM 1487 N N . PRO A 1 184 ? -27.543 19.327 10.767 1.00 56.81 184 PRO A N 1
ATOM 1488 C CA . PRO A 1 184 ? -28.674 20.068 11.301 1.00 56.81 184 PRO A CA 1
ATOM 1489 C C . PRO A 1 184 ? -28.546 21.509 10.808 1.00 56.81 184 PRO A C 1
ATOM 1491 O O . PRO A 1 184 ? -27.490 22.122 10.965 1.00 56.81 184 PRO A O 1
ATOM 1494 N N . VAL A 1 185 ? -29.585 22.030 10.159 1.00 58.31 185 VAL A N 1
ATOM 1495 C CA . VAL A 1 185 ? -29.656 23.465 9.890 1.00 58.31 185 VAL A CA 1
ATOM 1496 C C . VAL A 1 185 ? -29.785 24.118 11.259 1.00 58.31 185 VAL A C 1
ATOM 1498 O O . VAL A 1 185 ? -30.774 23.884 11.952 1.00 58.31 185 VAL A O 1
ATOM 1501 N N . GLU A 1 186 ? -28.778 24.881 11.680 1.00 54.72 186 GLU A N 1
ATOM 1502 C CA . GLU A 1 186 ? -28.959 25.819 12.781 1.00 54.72 186 GLU A CA 1
ATOM 1503 C C . GLU A 1 186 ? -30.046 26.795 12.332 1.00 54.72 186 GLU A C 1
ATOM 1505 O O . GLU A 1 186 ? -29.819 27.676 11.502 1.00 54.72 186 GLU A O 1
ATOM 1510 N N . THR A 1 187 ? -31.270 26.599 12.820 1.00 49.38 187 THR A N 1
ATOM 1511 C CA . THR A 1 187 ? -32.283 27.647 12.803 1.00 49.38 187 THR A CA 1
ATOM 1512 C C . THR A 1 187 ? -31.727 28.787 13.638 1.00 49.38 187 THR A C 1
ATOM 1514 O O . THR A 1 187 ? -31.817 28.757 14.864 1.00 49.38 187 THR A O 1
ATOM 1517 N N . LEU A 1 188 ? -31.105 29.760 12.971 1.00 46.97 188 LEU A N 1
ATOM 1518 C CA . LEU A 1 188 ? -30.845 31.078 13.529 1.00 46.97 188 LEU A CA 1
ATOM 1519 C C . LEU A 1 188 ? -32.198 31.621 14.000 1.00 46.97 188 LEU A C 1
ATOM 1521 O O . LEU A 1 188 ? -33.053 31.968 13.186 1.00 46.97 188 LEU A O 1
ATOM 1525 N N . ALA A 1 189 ? -32.418 31.595 15.313 1.00 45.03 189 ALA A N 1
ATOM 1526 C CA . ALA A 1 189 ? -33.516 32.317 15.926 1.00 45.03 189 ALA A CA 1
ATOM 1527 C C . ALA A 1 189 ? -33.239 33.813 15.724 1.00 45.03 189 ALA A C 1
ATOM 1529 O O . ALA A 1 189 ? -32.171 34.295 16.107 1.00 45.03 189 ALA A O 1
ATOM 1530 N N . VAL A 1 190 ? -34.171 34.477 15.036 1.00 49.75 190 VAL A N 1
ATOM 1531 C CA . VAL A 1 190 ? -34.220 35.931 14.815 1.00 49.75 190 VAL A CA 1
ATOM 1532 C C . VAL A 1 190 ? -34.426 36.656 16.138 1.00 49.75 190 VAL A C 1
ATOM 1534 O O . VAL A 1 190 ? -35.244 36.155 16.944 1.00 49.75 190 VAL A O 1
#

Organism: NCBI:txid425828

Foldseek 3Di:
DCPADPVNLVLVVVQQDDSPPCCQRPDDPVCNLVVQLPFQDDRDPLDGGRNLLVVLSSVLSVVQVVCCVPPVDDDDPCSSVVSRVVLAAEAEDQDPVLVVCLVPVVPDDPVCVVVSVVVNVVVVVRSHYDYHYDHCQLVVLVVVVVVVCVVDPDPDDDDPDRDPVSVVVVVCVVVVHGDDDPDDPPPPDD

Sequence (190 aa):
MLRDCSESKEIWKHLGIPMENSSFFSSDLHTWLTNNAAKNQVILHNHPPWKIVFMHAVWLLWKQRNKFIFQSSNSNPNLATHIVSQATVEVELDAKAIIDILLKPSQSNSFISPLLDDCRQLASQIPRIQFKHCYREANRCADHLARKGTKLIAVFSLFDNPPVDLLSIFNFDLAGLYLNRRCPVETLAV

InterPro domains:
  IPR002156 Ribonuclease H domain [PF13456] (88-148)
  IPR012337 Ribonuclease H-like superfamily [SSF53098] (85-154)
  IPR036397 Ribonuclease H superfamily [G3DSA:3.30.420.10] (52-154)
  IPR044730 Ribonuclease H-like domain, plant type [cd06222] (89-147)
  IPR052929 RNase H-like EbsB-related [PTHR47074] (89-167)

pLDDT: mean 80.86, std 11.59, range [45.03, 92.94]

Radius of gyration: 22.92 Å; chains: 1; bounding box: 57×51×57 Å